Protein AF-I4EFZ2-F1 (afdb_monomer_lite)

Organism: NCBI:txid1129897

Sequence (228 aa):
MGDWYKDKKRQVYVATYEDQKKMQKEVEAATKHGWEIKDTTTTGGHVHLGRSLALGGVNWLVGKGRSKDKVTITFLRATDQGEAEQAGTQVLSSALGGRIQTILVDGEEDVYVVGESFYQDELKSLVQKALKDNSNCDPHRVETVAILAPEPRNKHDPNAVQVKIDGKRIGYLSREDAEHYQPSLVRLAKKLRTIACNGIIVGGREEGHSYGVVLFLPSVIDEADITG

Structure (mmCIF, N/CA/C/O backbone):
data_AF-I4EFZ2-F1
#
_entry.id   AF-I4EFZ2-F1
#
loop_
_atom_site.group_PDB
_atom_site.id
_atom_site.type_symbol
_atom_site.label_atom_id
_atom_site.label_alt_id
_atom_site.label_comp_id
_atom_site.label_asym_id
_atom_site.label_entity_id
_atom_site.label_seq_id
_atom_site.pdbx_PDB_ins_code
_atom_site.Cartn_x
_atom_site.Cartn_y
_atom_site.Cartn_z
_atom_site.occupancy
_atom_site.B_iso_or_equiv
_atom_site.auth_seq_id
_atom_site.auth_comp_id
_atom_site.auth_asym_id
_atom_site.auth_atom_id
_atom_site.pdbx_PDB_model_num
ATOM 1 N N . MET A 1 1 ? -1.307 6.950 -23.777 1.00 48.47 1 MET A N 1
ATOM 2 C CA . MET A 1 1 ? -1.851 7.779 -22.683 1.00 48.47 1 MET A CA 1
ATOM 3 C C . MET A 1 1 ? -3.218 7.224 -22.331 1.00 48.47 1 MET A C 1
ATOM 5 O O . MET A 1 1 ? -4.142 7.398 -23.115 1.00 48.47 1 MET A O 1
ATOM 9 N N . GLY A 1 2 ? -3.289 6.397 -21.289 1.00 60.00 2 GLY A N 1
ATOM 10 C CA . GLY A 1 2 ? -4.451 5.557 -21.002 1.00 60.00 2 GLY A CA 1
ATOM 11 C C . GLY A 1 2 ? -5.629 6.327 -20.410 1.00 60.00 2 GLY A C 1
ATOM 12 O O . GLY A 1 2 ? -5.449 7.272 -19.649 1.00 60.00 2 GLY A O 1
ATOM 13 N N . ASP A 1 3 ? -6.840 5.874 -20.724 1.00 76.62 3 ASP A N 1
ATOM 14 C CA . ASP A 1 3 ? -8.107 6.324 -20.135 1.00 76.62 3 ASP A CA 1
ATOM 15 C C . ASP A 1 3 ? -8.269 5.823 -18.683 1.00 76.62 3 ASP A C 1
ATOM 17 O O . ASP A 1 3 ? -9.281 5.229 -18.309 1.00 76.62 3 ASP A O 1
ATOM 21 N N . TRP A 1 4 ? -7.241 5.998 -17.853 1.00 77.19 4 TRP A N 1
ATOM 22 C CA . TRP A 1 4 ? -7.178 5.435 -16.504 1.00 77.19 4 TRP A CA 1
ATOM 23 C C . TRP A 1 4 ? -8.334 5.913 -15.617 1.00 77.19 4 TRP A C 1
ATOM 25 O O . TRP A 1 4 ? -8.857 5.146 -14.812 1.00 77.19 4 TRP A O 1
ATOM 35 N N . TYR A 1 5 ? -8.784 7.151 -15.823 1.00 77.12 5 TYR A N 1
ATOM 36 C CA . TYR A 1 5 ? -9.895 7.771 -15.105 1.00 77.12 5 TYR A CA 1
ATOM 37 C C . TYR A 1 5 ? -11.262 7.162 -15.471 1.00 77.12 5 TYR A C 1
ATOM 39 O O . TYR A 1 5 ? -12.251 7.426 -14.788 1.00 77.12 5 TYR A O 1
ATOM 47 N N . LYS A 1 6 ? -11.337 6.309 -16.508 1.00 79.06 6 LYS A N 1
ATOM 48 C CA . LYS A 1 6 ? -12.538 5.532 -16.866 1.00 79.06 6 LYS A CA 1
ATOM 49 C C . LYS A 1 6 ? -12.609 4.173 -16.161 1.00 79.06 6 LYS A C 1
ATOM 51 O O . LYS A 1 6 ? -13.658 3.526 -16.213 1.00 79.06 6 LYS A O 1
ATOM 56 N N . ASP A 1 7 ? -11.530 3.715 -15.517 1.00 75.50 7 ASP A N 1
ATOM 57 C CA . ASP A 1 7 ? -11.513 2.419 -14.836 1.00 75.50 7 ASP A CA 1
ATOM 58 C C . ASP A 1 7 ? -12.419 2.450 -13.600 1.00 75.50 7 ASP A C 1
ATOM 60 O O . ASP A 1 7 ? -12.084 3.002 -12.551 1.00 75.50 7 ASP A O 1
ATOM 64 N N . LYS A 1 8 ? -13.594 1.817 -13.724 1.00 67.44 8 LYS A N 1
ATOM 65 C CA . LYS A 1 8 ? -14.602 1.817 -12.664 1.00 67.44 8 LYS A CA 1
ATOM 66 C C . LYS A 1 8 ? -14.205 0.996 -11.430 1.00 67.44 8 LYS A C 1
ATOM 68 O O . LYS A 1 8 ? -14.877 1.121 -10.406 1.00 67.44 8 LYS A O 1
ATOM 73 N N . LYS A 1 9 ? -13.182 0.145 -11.510 1.00 65.19 9 LYS A N 1
ATOM 74 C CA . LYS A 1 9 ? -12.706 -0.669 -10.380 1.00 65.19 9 LYS A CA 1
ATOM 75 C C . LYS A 1 9 ? -11.577 0.018 -9.621 1.00 65.19 9 LYS A C 1
ATOM 77 O O . LYS A 1 9 ? -11.358 -0.291 -8.452 1.00 65.19 9 LYS A O 1
ATOM 82 N N . ARG A 1 10 ? -10.900 0.968 -10.263 1.00 65.50 10 ARG A N 1
ATOM 83 C CA . ARG A 1 10 ? -9.813 1.734 -9.671 1.00 65.50 10 ARG A CA 1
ATOM 84 C C . ARG A 1 10 ? -10.361 2.799 -8.718 1.00 65.50 10 ARG A C 1
ATOM 86 O O . ARG A 1 10 ? -11.323 3.498 -9.028 1.00 65.50 10 ARG A O 1
ATOM 93 N N . GLN A 1 11 ? -9.752 2.876 -7.539 1.00 69.50 11 GLN A N 1
ATOM 94 C CA . GLN A 1 11 ? -10.111 3.824 -6.474 1.00 69.50 11 GLN A CA 1
ATOM 95 C C . GLN A 1 11 ? -9.013 4.863 -6.232 1.00 69.50 11 GLN A C 1
ATOM 97 O O . GLN A 1 11 ? -9.298 5.953 -5.748 1.00 69.50 11 GLN A O 1
ATOM 102 N N . VAL A 1 12 ? -7.771 4.520 -6.589 1.00 71.69 12 VAL A N 1
ATOM 103 C CA . VAL A 1 12 ? -6.597 5.380 -6.460 1.00 71.69 12 VAL A CA 1
ATOM 104 C C . VAL A 1 12 ? -5.782 5.308 -7.742 1.00 71.69 12 VAL A C 1
ATOM 106 O O . VAL A 1 12 ? -5.636 4.229 -8.323 1.00 71.69 12 VAL A O 1
ATOM 109 N N . TYR A 1 13 ? -5.250 6.438 -8.182 1.00 74.88 13 TYR A N 1
ATOM 110 C CA . TYR A 1 13 ? -4.308 6.507 -9.283 1.00 74.88 13 TYR A CA 1
ATOM 111 C C . TYR A 1 13 ? -3.212 7.512 -8.969 1.00 74.88 13 TYR A C 1
ATOM 113 O O . TYR A 1 13 ? -3.503 8.610 -8.513 1.00 74.88 13 TYR A O 1
ATOM 121 N N . VAL A 1 14 ? -1.967 7.141 -9.240 1.00 72.81 14 VAL A N 1
ATOM 122 C CA . VAL A 1 14 ? -0.830 8.052 -9.148 1.00 72.81 14 VAL A CA 1
ATOM 123 C C . VAL A 1 14 ? -0.284 8.262 -10.540 1.00 72.81 14 VAL A C 1
ATOM 125 O O . VAL A 1 14 ? -0.054 7.291 -11.265 1.00 72.81 14 VAL A O 1
ATOM 128 N N . ALA A 1 15 ? -0.076 9.519 -10.906 1.00 73.12 15 ALA A N 1
ATOM 129 C CA . ALA A 1 15 ? 0.622 9.856 -12.130 1.00 73.12 15 ALA A CA 1
ATOM 130 C C . ALA A 1 15 ? 1.669 10.930 -11.902 1.00 73.12 15 ALA A C 1
ATOM 132 O O . ALA A 1 15 ? 1.420 11.947 -11.261 1.00 73.12 15 ALA A O 1
ATOM 133 N N . THR A 1 16 ? 2.825 10.695 -12.509 1.00 72.25 16 THR A N 1
ATOM 134 C CA . THR A 1 16 ? 3.949 11.620 -12.537 1.00 72.25 16 THR A CA 1
ATOM 135 C C . THR A 1 16 ? 3.982 12.338 -13.878 1.00 72.25 16 THR A C 1
ATOM 137 O O . THR A 1 16 ? 3.989 11.712 -14.944 1.00 72.25 16 THR A O 1
ATOM 140 N N . TYR A 1 17 ? 4.035 13.661 -13.831 1.00 73.38 17 TYR A N 1
ATOM 141 C CA . TYR A 1 17 ? 3.978 14.544 -14.981 1.00 73.38 17 TYR A CA 1
ATOM 142 C C . TYR A 1 17 ? 5.247 15.387 -15.081 1.00 73.38 17 TYR A C 1
ATOM 144 O O . TYR A 1 17 ? 5.633 16.067 -14.140 1.00 73.38 17 TYR A O 1
ATOM 152 N N . GLU A 1 18 ? 5.872 15.381 -16.255 1.00 70.25 18 GLU A N 1
ATOM 153 C CA . GLU A 1 18 ? 6.954 16.317 -16.610 1.00 70.25 18 GLU A CA 1
ATOM 154 C C . GLU A 1 18 ? 6.427 17.491 -17.457 1.00 70.25 18 GLU A C 1
ATOM 156 O O . GLU A 1 18 ? 7.044 18.549 -17.535 1.00 70.25 18 GLU A O 1
ATOM 161 N N . ASP A 1 19 ? 5.261 17.311 -18.091 1.00 74.31 19 ASP A N 1
ATOM 162 C CA . ASP A 1 19 ? 4.611 18.299 -18.951 1.00 74.31 19 ASP A CA 1
ATOM 163 C C . ASP A 1 19 ? 3.359 18.864 -18.261 1.00 74.31 19 ASP A C 1
ATOM 165 O O . ASP A 1 19 ? 2.384 18.151 -18.000 1.00 74.31 19 ASP A O 1
ATOM 169 N N . GLN A 1 20 ? 3.378 20.173 -18.001 1.00 65.19 20 GLN A N 1
ATOM 170 C CA . GLN A 1 20 ? 2.306 20.880 -17.299 1.00 65.19 20 GLN A CA 1
ATOM 171 C C . GLN A 1 20 ? 0.984 20.918 -18.087 1.00 65.19 20 GLN A C 1
ATOM 173 O O . GLN A 1 20 ? -0.089 20.843 -17.487 1.00 65.19 20 GLN A O 1
ATOM 178 N N . LYS A 1 21 ? 1.023 21.003 -19.425 1.00 72.19 21 LYS A N 1
ATOM 179 C CA . LYS A 1 21 ? -0.195 21.002 -20.259 1.00 72.19 21 LYS A CA 1
ATOM 180 C C . LYS A 1 21 ? -0.864 19.634 -20.234 1.00 72.19 21 LYS A C 1
ATOM 182 O O . LYS A 1 21 ? -2.088 19.534 -20.171 1.00 72.19 21 LYS A O 1
ATOM 187 N N . LYS A 1 22 ? -0.058 18.575 -20.274 1.00 77.00 22 LYS A N 1
ATOM 188 C CA . LYS A 1 22 ? -0.524 17.193 -20.158 1.00 77.00 22 LYS A CA 1
ATOM 189 C C . LYS A 1 22 ? -1.156 16.933 -18.792 1.00 77.00 22 LYS A C 1
ATOM 191 O O . LYS A 1 22 ? -2.254 16.387 -18.741 1.00 77.00 22 LYS A O 1
ATOM 196 N N . MET A 1 23 ? -0.498 17.381 -17.723 1.00 76.06 23 MET A N 1
ATOM 197 C CA . MET A 1 23 ? -1.021 17.314 -16.359 1.00 76.06 23 MET A CA 1
ATOM 198 C C . MET A 1 23 ? -2.387 17.999 -16.251 1.00 76.06 23 MET A C 1
ATOM 200 O O . MET A 1 23 ? -3.344 17.364 -15.828 1.00 76.06 23 MET A O 1
ATOM 204 N N . GLN A 1 24 ? -2.515 19.253 -16.706 1.00 69.19 24 GLN A N 1
ATOM 205 C CA . GLN A 1 24 ? -3.790 19.985 -16.676 1.00 69.19 24 GLN A CA 1
ATOM 206 C C . GLN A 1 24 ? -4.906 19.238 -17.412 1.00 69.19 24 GLN A C 1
ATOM 208 O O . GLN A 1 24 ? -6.014 19.114 -16.892 1.00 69.19 24 GLN A O 1
ATOM 213 N N . LYS A 1 25 ? -4.605 18.697 -18.598 1.00 79.00 25 LYS A N 1
ATOM 214 C CA . LYS A 1 25 ? -5.574 17.940 -19.396 1.00 79.00 25 LYS A CA 1
ATOM 215 C C . LYS A 1 25 ? -6.047 16.669 -18.687 1.00 79.00 25 LYS A C 1
ATOM 217 O O . LYS A 1 25 ? -7.234 16.355 -18.737 1.00 79.00 25 LYS A O 1
ATOM 222 N N . GLU A 1 26 ? -5.138 15.923 -18.060 1.00 79.00 26 GLU A N 1
ATOM 223 C CA . GLU A 1 26 ? -5.498 14.706 -17.325 1.00 79.00 26 GLU A CA 1
ATOM 224 C C . GLU A 1 26 ? -6.217 15.006 -16.013 1.00 79.00 26 GLU A C 1
ATOM 226 O O . GLU A 1 26 ? -7.193 14.327 -15.712 1.00 79.00 26 GLU A O 1
ATOM 231 N N . VAL A 1 27 ? -5.813 16.051 -15.289 1.00 74.44 27 VAL A N 1
ATOM 232 C 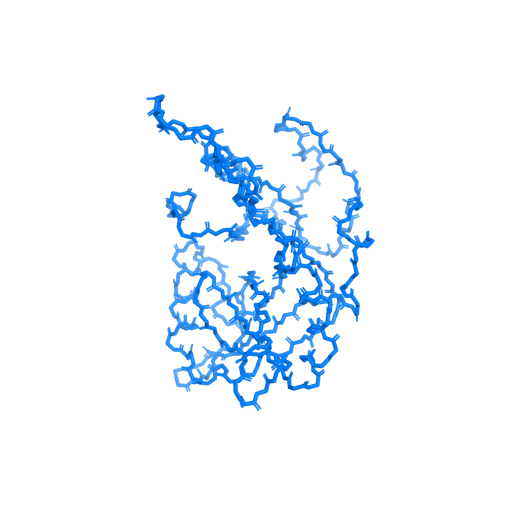CA . VAL A 1 27 ? -6.517 16.531 -14.094 1.00 74.44 27 VAL A CA 1
ATOM 233 C C . VAL A 1 27 ? -7.959 16.895 -14.433 1.00 74.44 27 VAL A C 1
ATOM 235 O O . VAL A 1 27 ? -8.882 16.398 -13.795 1.00 74.44 27 VAL A O 1
ATOM 238 N N . GLU A 1 28 ? -8.174 17.695 -15.479 1.00 76.12 28 GLU A N 1
ATOM 239 C CA . GLU A 1 28 ? -9.518 18.089 -15.906 1.00 76.12 28 GLU A CA 1
ATOM 240 C C . GLU A 1 28 ? -10.362 16.870 -16.317 1.00 76.12 28 GLU A C 1
ATOM 242 O O . GLU A 1 28 ? -11.540 16.766 -15.962 1.00 76.12 28 GLU A O 1
ATOM 247 N N . ALA A 1 29 ? -9.766 15.922 -17.047 1.00 77.69 29 ALA A N 1
ATOM 248 C CA . ALA A 1 29 ? -10.442 14.690 -17.437 1.00 77.69 29 ALA A CA 1
ATOM 249 C C . ALA A 1 29 ? -10.798 13.818 -16.223 1.00 77.69 29 ALA A C 1
ATOM 251 O O . ALA A 1 29 ? -11.916 13.307 -16.158 1.00 77.69 29 ALA A O 1
ATOM 252 N N . ALA A 1 30 ? -9.889 13.679 -15.259 1.00 78.12 30 ALA A N 1
ATOM 253 C CA . ALA A 1 30 ? -10.096 12.916 -14.037 1.00 78.12 30 ALA A CA 1
ATOM 254 C C . ALA A 1 30 ? -11.212 13.532 -13.180 1.00 78.12 30 ALA A C 1
ATOM 256 O O . ALA A 1 30 ? -12.152 12.829 -12.810 1.00 78.12 30 ALA A O 1
ATOM 257 N N . THR A 1 31 ? -11.195 14.849 -12.961 1.00 76.75 31 THR A N 1
ATOM 258 C CA . THR A 1 31 ? -12.251 15.555 -12.218 1.00 76.75 31 THR A CA 1
ATOM 259 C C . THR A 1 31 ? -13.624 15.386 -12.866 1.00 76.75 31 THR A C 1
ATOM 261 O O . THR A 1 31 ? -14.594 15.103 -12.168 1.00 76.75 31 THR A O 1
ATOM 264 N N . LYS A 1 32 ? -13.717 15.427 -14.205 1.00 77.38 32 LYS A N 1
ATOM 265 C CA . LYS A 1 32 ? -14.968 15.123 -14.933 1.00 77.38 32 LYS A CA 1
ATOM 266 C C . LYS A 1 32 ? -15.483 13.693 -14.718 1.00 77.38 32 LYS A C 1
ATOM 268 O O . LYS A 1 32 ? -16.663 13.446 -14.934 1.00 77.38 32 LYS A O 1
ATOM 273 N N . HIS A 1 33 ? -14.623 12.759 -14.316 1.00 73.56 33 HIS A N 1
ATOM 274 C CA . HIS A 1 33 ? -14.971 11.357 -14.059 1.00 73.56 33 HIS A CA 1
ATOM 275 C C . HIS A 1 33 ? -15.094 11.034 -12.560 1.00 73.56 33 HIS A C 1
ATOM 277 O O . HIS A 1 33 ? -15.032 9.861 -12.178 1.00 73.56 33 HIS A O 1
ATOM 283 N N . GLY A 1 34 ? -15.275 12.056 -11.717 1.00 71.88 34 GLY A N 1
ATOM 284 C CA . GLY A 1 34 ? -15.434 11.889 -10.275 1.00 71.88 34 GLY A CA 1
ATOM 285 C C . GLY A 1 34 ? -14.127 11.503 -9.590 1.00 71.88 34 GLY A C 1
ATOM 286 O O . GLY A 1 34 ? -14.130 10.666 -8.699 1.00 71.88 34 GLY A O 1
ATOM 287 N N . TRP A 1 35 ? -12.991 12.043 -10.032 1.00 75.38 35 TRP A N 1
ATOM 288 C CA . TRP A 1 35 ? -11.720 11.910 -9.319 1.00 75.38 35 TRP A CA 1
ATOM 289 C C . TRP A 1 35 ? -11.326 13.232 -8.661 1.00 75.38 35 TRP A C 1
ATOM 291 O O . TRP A 1 35 ? -11.387 14.298 -9.269 1.00 75.38 35 TRP A O 1
ATOM 301 N N . GLU A 1 36 ? -10.872 13.146 -7.422 1.00 74.50 36 GLU A N 1
ATOM 302 C CA . GLU A 1 36 ? -10.349 14.234 -6.610 1.00 74.50 36 GLU A CA 1
ATOM 303 C C . GLU A 1 36 ? -8.829 14.125 -6.504 1.00 74.50 36 GLU A C 1
ATOM 305 O O . GLU A 1 36 ? -8.275 13.033 -6.366 1.00 74.50 36 GLU A O 1
ATOM 310 N N . ILE A 1 37 ? -8.145 15.266 -6.547 1.00 65.25 37 ILE A N 1
ATOM 311 C CA . ILE A 1 37 ? -6.712 15.335 -6.255 1.00 65.25 37 ILE A CA 1
ATOM 312 C C . ILE A 1 37 ? -6.544 15.368 -4.741 1.00 65.25 37 ILE A C 1
ATOM 314 O O . ILE A 1 37 ? -7.125 16.233 -4.085 1.00 65.25 37 ILE A O 1
ATOM 318 N N . LYS A 1 38 ? -5.748 14.447 -4.195 1.00 62.81 38 LYS A N 1
ATOM 319 C CA . LYS A 1 38 ? -5.489 14.383 -2.753 1.00 62.81 38 LYS A CA 1
ATOM 320 C C . LYS A 1 38 ? -4.118 14.894 -2.357 1.00 62.81 38 LYS A C 1
ATOM 322 O O . LYS A 1 38 ? -4.003 15.547 -1.329 1.00 62.81 38 LYS A O 1
ATOM 327 N N . ASP A 1 39 ? -3.112 14.591 -3.164 1.00 52.72 39 ASP A N 1
ATOM 328 C CA . ASP A 1 39 ? -1.740 14.987 -2.883 1.00 52.72 39 ASP A CA 1
ATOM 329 C C . ASP A 1 39 ? -1.008 15.351 -4.173 1.00 52.72 39 ASP A C 1
ATOM 331 O O . ASP A 1 39 ? -1.375 14.913 -5.271 1.00 52.72 39 ASP A O 1
ATOM 335 N N . THR A 1 40 ? -0.003 16.208 -4.044 1.00 54.31 40 THR A N 1
ATOM 336 C CA . THR A 1 40 ? 0.886 16.612 -5.125 1.00 54.31 40 THR A CA 1
ATOM 337 C C . THR A 1 40 ? 2.302 16.779 -4.588 1.00 54.31 40 THR A C 1
ATOM 339 O O . THR A 1 40 ? 2.572 17.684 -3.802 1.00 54.31 40 THR A O 1
ATOM 342 N N . THR A 1 41 ? 3.234 15.974 -5.092 1.00 54.44 41 THR A N 1
ATOM 343 C CA . THR A 1 41 ? 4.658 16.035 -4.743 1.00 54.44 41 THR A CA 1
ATOM 344 C C . THR A 1 41 ? 5.504 16.413 -5.960 1.00 54.44 41 THR A C 1
ATOM 346 O O . THR A 1 41 ? 5.115 16.169 -7.100 1.00 54.44 41 THR A O 1
ATOM 349 N N . THR A 1 42 ? 6.659 17.057 -5.744 1.00 50.50 42 THR A N 1
ATOM 350 C CA . THR A 1 42 ? 7.565 17.464 -6.835 1.00 50.50 42 THR A CA 1
ATOM 351 C C . THR A 1 42 ? 8.920 16.765 -6.704 1.00 50.50 42 THR A C 1
ATOM 353 O O . THR A 1 42 ? 9.611 16.914 -5.697 1.00 50.50 42 THR A O 1
ATOM 356 N N . THR A 1 43 ? 9.340 16.012 -7.718 1.00 47.16 43 THR A N 1
ATOM 357 C CA . THR A 1 43 ? 10.640 15.335 -7.767 1.00 47.16 43 THR A CA 1
ATOM 358 C C . THR A 1 43 ? 11.729 16.326 -8.192 1.00 47.16 43 THR A C 1
ATOM 360 O O . THR A 1 43 ? 12.052 16.453 -9.373 1.00 47.16 43 THR A O 1
ATOM 363 N N . GLY A 1 44 ? 12.283 17.044 -7.213 1.00 39.59 44 GLY A N 1
ATOM 364 C CA . GLY A 1 44 ? 13.428 17.961 -7.375 1.00 39.59 44 GLY A CA 1
ATOM 365 C C . GLY A 1 44 ? 14.117 18.356 -6.060 1.00 39.59 44 GLY A C 1
ATOM 366 O O . GLY A 1 44 ? 14.976 19.235 -6.038 1.00 39.59 44 GLY A O 1
ATOM 367 N N . GLY A 1 45 ? 13.752 17.699 -4.961 1.00 32.31 45 GLY A N 1
ATOM 368 C CA . GLY A 1 45 ? 14.091 18.081 -3.596 1.00 32.31 45 GLY A CA 1
ATOM 369 C C . GLY A 1 45 ? 12.802 18.150 -2.793 1.00 32.31 45 GLY A C 1
ATOM 370 O O . GLY A 1 45 ? 11.851 18.797 -3.222 1.00 32.31 45 GLY A O 1
ATOM 371 N N . HIS A 1 46 ? 12.757 17.437 -1.670 1.00 33.00 46 HIS A N 1
ATOM 372 C CA . HIS A 1 46 ? 11.658 17.507 -0.715 1.00 33.00 46 HIS A CA 1
ATOM 373 C C . HIS A 1 46 ? 11.315 18.974 -0.432 1.00 33.00 46 HIS A C 1
ATOM 375 O O . HIS A 1 46 ? 12.088 19.687 0.207 1.00 33.00 46 HIS A O 1
ATOM 381 N N . VAL A 1 47 ? 10.162 19.433 -0.913 1.00 35.44 47 VAL A N 1
ATOM 382 C CA . VAL A 1 47 ? 9.569 20.692 -0.474 1.00 35.44 47 VAL A CA 1
ATOM 383 C C . VAL A 1 47 ? 8.127 20.403 -0.109 1.00 35.44 47 VAL A C 1
ATOM 385 O O . VAL A 1 47 ? 7.263 20.235 -0.966 1.00 35.44 47 VAL A O 1
ATOM 388 N N . HIS A 1 48 ? 7.897 20.368 1.199 1.00 33.19 48 HIS A N 1
ATOM 389 C CA . HIS A 1 48 ? 6.589 20.531 1.799 1.00 33.19 48 HIS A CA 1
ATOM 390 C C . HIS A 1 48 ? 6.060 21.919 1.429 1.00 33.19 48 HIS A C 1
ATOM 392 O O . HIS A 1 48 ? 6.560 22.931 1.923 1.00 33.19 48 HIS A O 1
ATOM 398 N N . LEU A 1 49 ? 5.025 21.983 0.597 1.00 36.16 49 LEU A N 1
ATOM 399 C CA . LEU A 1 49 ? 4.105 23.114 0.625 1.00 36.16 49 LEU A CA 1
ATOM 400 C C . LEU A 1 49 ? 2.849 22.648 1.341 1.00 36.16 49 LEU A C 1
ATOM 402 O O . LEU A 1 49 ? 1.857 22.245 0.743 1.00 36.16 49 LEU A O 1
ATOM 406 N N . GLY A 1 50 ? 2.942 22.691 2.669 1.00 28.72 50 GLY A N 1
ATOM 407 C CA . GLY A 1 50 ? 1.775 22.620 3.524 1.00 28.72 50 GLY A CA 1
ATOM 408 C C . GLY A 1 50 ? 0.748 23.675 3.116 1.00 28.72 50 GLY A C 1
ATOM 409 O O . GLY A 1 50 ? 1.093 24.789 2.725 1.00 28.72 50 GLY A O 1
ATOM 410 N N . ARG A 1 51 ? -0.523 23.302 3.271 1.00 32.56 51 ARG A N 1
ATOM 411 C CA . ARG A 1 51 ? -1.703 24.170 3.190 1.00 32.56 51 ARG A CA 1
ATOM 412 C C . ARG A 1 51 ? -1.856 24.952 1.880 1.00 32.56 51 ARG A C 1
ATOM 414 O O . ARG A 1 51 ? -1.445 26.099 1.739 1.00 32.56 51 ARG A O 1
ATOM 421 N N . SER A 1 52 ? -2.674 24.401 0.995 1.00 28.81 52 SER A N 1
ATOM 422 C CA . SER A 1 52 ? -3.656 25.192 0.246 1.00 28.81 52 SER A CA 1
ATOM 423 C C . SER A 1 52 ? -4.936 24.370 0.151 1.00 28.81 52 SER A C 1
ATOM 425 O O . SER A 1 52 ? -5.092 23.521 -0.718 1.00 28.81 52 SER A O 1
ATOM 427 N N . LEU A 1 53 ? -5.800 24.581 1.145 1.00 29.89 53 LEU A N 1
ATOM 428 C CA . LEU A 1 53 ? -7.143 24.023 1.242 1.00 29.89 53 LEU A CA 1
ATOM 429 C C . LEU A 1 53 ? -7.992 24.380 0.016 1.00 29.89 53 LEU A C 1
ATOM 431 O O . LEU A 1 53 ? -7.878 25.479 -0.519 1.00 29.89 53 LEU A O 1
ATOM 435 N N . ALA A 1 54 ? -8.873 23.441 -0.331 1.00 33.78 54 ALA A N 1
ATOM 436 C CA . ALA A 1 54 ? -10.230 23.631 -0.836 1.00 33.78 54 ALA A CA 1
ATOM 437 C C . ALA A 1 54 ? -10.542 24.968 -1.531 1.00 33.78 54 ALA A C 1
ATOM 439 O O . ALA A 1 54 ? -10.640 26.000 -0.875 1.00 33.78 54 ALA A O 1
ATOM 440 N N . LEU A 1 55 ? -10.826 24.905 -2.835 1.00 28.55 55 LEU A N 1
ATOM 441 C CA . LEU A 1 55 ? -12.006 25.476 -3.507 1.00 28.55 55 LEU A CA 1
ATOM 442 C C . LEU A 1 55 ? -11.804 25.340 -5.022 1.00 28.55 55 LEU A C 1
ATOM 444 O O . LEU A 1 55 ? -10.711 25.564 -5.533 1.00 28.55 55 LEU A O 1
ATOM 448 N N . GLY A 1 56 ? -12.856 24.930 -5.734 1.00 30.70 56 GLY A N 1
ATOM 449 C CA . GLY A 1 56 ? -12.829 24.661 -7.170 1.00 30.70 56 GLY A CA 1
ATOM 450 C C . GLY A 1 56 ? -12.122 25.750 -7.983 1.00 30.70 56 GLY A C 1
ATOM 451 O O . GLY A 1 56 ? -12.562 26.894 -8.030 1.00 30.70 56 GLY A O 1
ATOM 452 N N . GLY A 1 57 ? -11.028 25.374 -8.642 1.00 32.81 57 GLY A N 1
ATOM 453 C CA . GLY A 1 57 ? -10.285 26.258 -9.531 1.00 32.81 57 GLY A CA 1
ATOM 454 C C . GLY A 1 57 ? -8.882 25.734 -9.815 1.00 32.81 57 GLY A C 1
ATOM 455 O O . GLY A 1 57 ? -8.063 25.588 -8.913 1.00 32.81 57 GLY A O 1
ATOM 456 N N . VAL A 1 58 ? -8.591 25.473 -11.090 1.00 36.88 58 VAL A N 1
ATOM 457 C CA . VAL A 1 58 ? -7.257 25.123 -11.600 1.00 36.88 58 VAL A CA 1
ATOM 458 C C . VAL A 1 58 ? -6.380 26.381 -11.585 1.00 36.88 58 VAL A C 1
ATOM 460 O O . VAL A 1 58 ? -6.128 26.982 -12.625 1.00 36.88 58 VAL A O 1
ATOM 463 N N . ASN A 1 59 ? -5.966 26.842 -10.405 1.00 37.38 59 ASN A N 1
ATOM 464 C CA . ASN A 1 59 ? -5.042 27.971 -10.294 1.00 37.38 59 ASN A CA 1
ATOM 465 C C . ASN A 1 59 ? -4.011 27.764 -9.181 1.00 37.38 59 ASN A C 1
ATOM 467 O O . ASN A 1 59 ? -3.940 28.523 -8.219 1.00 37.38 59 ASN A O 1
ATOM 471 N N . TRP A 1 60 ? -3.194 26.727 -9.330 1.00 45.53 60 TRP A N 1
ATOM 472 C CA . TRP A 1 60 ? -1.984 26.531 -8.540 1.00 45.53 60 TRP A CA 1
ATOM 473 C C . TRP A 1 60 ? -0.842 26.133 -9.487 1.00 45.53 60 TRP A C 1
ATOM 475 O O . TRP A 1 60 ? -1.078 25.442 -10.475 1.00 45.53 60 TRP A O 1
ATOM 485 N N . LEU A 1 61 ? 0.373 26.621 -9.199 1.00 41.91 61 LEU A N 1
ATOM 486 C CA . LEU A 1 61 ? 1.585 26.684 -10.049 1.00 41.91 61 LEU A CA 1
ATOM 487 C C . LEU A 1 61 ? 1.786 27.997 -10.827 1.00 41.91 61 LEU A C 1
ATOM 489 O O . LEU A 1 61 ? 2.109 27.997 -12.013 1.00 41.91 61 LEU A O 1
ATOM 493 N N . VAL A 1 62 ? 1.720 29.135 -10.131 1.00 41.31 62 VAL A N 1
ATOM 494 C CA . VAL A 1 62 ? 2.583 30.280 -10.478 1.00 41.31 62 VAL A CA 1
ATOM 495 C C . VAL A 1 62 ? 3.748 30.301 -9.492 1.00 41.31 62 VAL A C 1
ATOM 497 O O . VAL A 1 62 ? 3.821 31.103 -8.570 1.00 41.31 62 VAL A O 1
ATOM 500 N N . GLY A 1 63 ? 4.660 29.356 -9.683 1.00 37.16 63 GLY A N 1
ATOM 501 C CA . GLY A 1 63 ? 6.019 29.408 -9.165 1.00 37.16 63 GLY A CA 1
ATOM 502 C C . GLY A 1 63 ? 6.942 29.178 -10.351 1.00 37.16 63 GLY A C 1
ATOM 503 O O . GLY A 1 63 ? 6.676 28.297 -11.163 1.00 37.16 63 GLY A O 1
ATOM 504 N N . LYS A 1 64 ? 7.991 29.991 -10.500 1.00 35.38 64 LYS A N 1
ATOM 505 C CA . LYS A 1 64 ? 9.047 29.810 -11.510 1.00 35.38 64 LYS A CA 1
ATOM 506 C C . LYS A 1 64 ? 9.806 28.494 -11.244 1.00 35.38 64 LYS A C 1
ATOM 508 O O . LYS A 1 64 ? 10.926 28.521 -10.748 1.00 35.38 64 LYS A O 1
ATOM 513 N N . GLY A 1 65 ? 9.194 27.350 -11.534 1.00 37.97 65 GLY A N 1
ATOM 514 C CA . GLY A 1 65 ? 9.842 26.041 -11.548 1.00 37.97 65 GLY A CA 1
ATOM 515 C C . GLY A 1 65 ? 10.605 25.868 -12.857 1.00 37.97 65 GLY A C 1
ATOM 516 O O . GLY A 1 65 ? 10.109 26.234 -13.926 1.00 37.97 65 GLY A O 1
ATOM 517 N N . ARG A 1 66 ? 11.843 25.374 -12.789 1.00 41.97 66 ARG A N 1
ATOM 518 C CA . ARG A 1 66 ? 12.634 25.063 -13.989 1.00 41.97 66 ARG A CA 1
ATOM 519 C C . ARG A 1 66 ? 11.944 23.910 -14.727 1.00 41.97 66 ARG A C 1
ATOM 521 O O . ARG A 1 66 ? 11.329 23.060 -14.100 1.00 41.97 66 ARG A O 1
ATOM 528 N N . SER A 1 67 ? 12.053 23.855 -16.055 1.00 43.00 67 SER A N 1
ATOM 529 C CA . SER A 1 67 ? 11.293 22.936 -16.926 1.00 43.00 67 SER A CA 1
ATOM 530 C C . SER A 1 67 ? 11.626 21.431 -16.790 1.00 43.00 67 SER A C 1
ATOM 532 O O . SER A 1 67 ? 11.506 20.699 -17.770 1.00 43.00 67 SER A O 1
ATOM 534 N N . LYS A 1 68 ? 12.136 20.971 -15.641 1.00 50.09 68 LYS A N 1
ATOM 535 C CA . LYS A 1 68 ? 12.597 19.592 -15.404 1.00 50.09 68 LYS A CA 1
ATOM 536 C C . LYS A 1 68 ? 12.061 18.950 -14.122 1.00 50.09 68 LYS A C 1
ATOM 538 O O . LYS A 1 68 ? 12.335 17.773 -13.905 1.00 50.09 68 LYS A O 1
ATOM 543 N N . ASP A 1 69 ? 11.328 19.683 -13.292 1.00 56.81 69 ASP A N 1
ATOM 544 C CA . ASP A 1 69 ? 10.812 19.139 -12.037 1.00 56.81 69 ASP A CA 1
ATOM 545 C C . ASP A 1 69 ? 9.571 18.277 -12.332 1.00 56.81 69 ASP A C 1
ATOM 547 O O . ASP A 1 69 ? 8.631 18.743 -12.982 1.00 56.81 69 ASP A O 1
ATOM 551 N N . LYS A 1 70 ? 9.579 17.001 -11.914 1.00 61.12 70 LYS A N 1
ATOM 552 C CA . LYS A 1 70 ? 8.432 16.099 -12.126 1.00 61.12 70 LYS A CA 1
ATOM 553 C C . LYS A 1 70 ? 7.386 16.342 -11.047 1.00 61.12 70 LYS A C 1
ATOM 555 O O . LYS A 1 70 ? 7.751 16.481 -9.891 1.00 61.12 70 LYS A O 1
ATOM 560 N N . VAL A 1 71 ? 6.107 16.355 -11.395 1.00 61.91 71 VAL A N 1
ATOM 561 C CA . VAL A 1 71 ? 4.997 16.508 -10.447 1.00 61.91 71 VAL A CA 1
ATOM 562 C C . VAL A 1 71 ? 4.241 15.189 -10.354 1.00 61.91 71 VAL A C 1
ATOM 564 O O . VAL A 1 71 ? 3.647 14.764 -11.342 1.00 61.91 71 VAL A O 1
ATOM 567 N N . THR A 1 72 ? 4.245 14.543 -9.195 1.00 57.91 72 THR A N 1
ATOM 568 C CA . THR A 1 72 ? 3.444 13.346 -8.924 1.00 57.91 72 THR A CA 1
ATOM 569 C C . THR A 1 72 ? 2.132 13.761 -8.267 1.00 57.91 72 THR A C 1
ATOM 571 O O . THR A 1 72 ? 2.132 14.433 -7.242 1.00 57.91 72 THR A O 1
ATOM 574 N N . ILE A 1 73 ? 1.005 13.385 -8.872 1.00 67.25 73 ILE A N 1
ATOM 575 C CA . ILE A 1 73 ? -0.345 13.650 -8.365 1.00 67.25 73 ILE A CA 1
ATOM 576 C C . ILE A 1 73 ? -0.998 12.330 -7.977 1.00 67.25 73 ILE A C 1
ATOM 578 O O . ILE A 1 73 ? -1.067 11.408 -8.798 1.00 67.25 73 ILE A O 1
ATOM 582 N N . THR A 1 74 ? -1.552 12.278 -6.766 1.00 62.88 74 THR A N 1
ATOM 583 C CA . THR A 1 74 ? -2.401 11.168 -6.324 1.00 62.88 74 THR A CA 1
ATOM 584 C C . THR A 1 74 ? -3.871 11.546 -6.457 1.00 62.88 74 THR A C 1
ATOM 586 O O . THR A 1 74 ? -4.378 12.434 -5.768 1.00 62.88 74 THR A O 1
ATOM 589 N N . PHE A 1 75 ? -4.567 10.840 -7.342 1.00 74.38 75 PHE A N 1
ATOM 590 C CA . PHE A 1 75 ? -5.996 10.942 -7.586 1.00 74.38 75 PHE A CA 1
ATOM 591 C C . PHE A 1 75 ? -6.748 9.874 -6.792 1.00 74.38 75 PHE A C 1
ATOM 593 O O . PHE A 1 75 ? -6.445 8.683 -6.890 1.00 74.38 75 PHE A O 1
ATOM 600 N N . LEU A 1 76 ? -7.778 10.281 -6.059 1.00 67.69 76 LEU A N 1
ATOM 601 C CA . LEU A 1 76 ? -8.755 9.389 -5.443 1.00 67.69 76 LEU A CA 1
ATOM 602 C C . LEU A 1 76 ? -10.093 9.513 -6.145 1.00 67.69 76 LEU A C 1
ATOM 604 O O . LEU A 1 76 ? -10.478 10.593 -6.568 1.00 67.69 76 LEU A O 1
ATOM 608 N N . ARG A 1 77 ? -10.843 8.423 -6.245 1.00 70.50 77 ARG A N 1
ATOM 609 C CA . ARG A 1 77 ? -12.180 8.491 -6.823 1.00 70.50 77 ARG A CA 1
ATOM 610 C C . ARG A 1 77 ? -13.194 9.004 -5.798 1.00 70.50 77 ARG A C 1
ATOM 612 O O . ARG A 1 77 ? -13.476 8.321 -4.812 1.00 70.50 77 ARG A O 1
ATOM 619 N N . ALA A 1 78 ? -13.770 10.175 -6.060 1.00 55.50 78 ALA A N 1
ATOM 620 C CA . ALA A 1 78 ? -15.013 10.604 -5.444 1.00 55.50 78 ALA A CA 1
ATOM 621 C C . ALA A 1 78 ? -16.100 9.612 -5.859 1.00 55.50 78 ALA A C 1
ATOM 623 O O . ALA A 1 78 ? -16.381 9.378 -7.035 1.00 55.50 78 ALA A O 1
ATOM 624 N N . THR A 1 79 ? -16.687 8.939 -4.883 1.00 47.69 79 THR A N 1
ATOM 625 C CA . THR A 1 79 ? -17.859 8.116 -5.157 1.00 47.69 79 THR A CA 1
ATOM 626 C C . THR A 1 79 ? -19.047 9.074 -5.257 1.00 47.69 79 THR A C 1
ATOM 628 O O . THR A 1 79 ? -19.324 9.739 -4.275 1.00 47.69 79 THR A O 1
ATOM 631 N N . ASP A 1 80 ? -19.741 9.159 -6.400 1.00 47.84 80 ASP A N 1
ATOM 632 C CA . ASP A 1 80 ? -21.003 9.910 -6.619 1.00 47.84 80 ASP A CA 1
ATOM 633 C C . ASP A 1 80 ? -22.127 8.889 -6.921 1.00 47.84 80 ASP A C 1
ATOM 635 O O . ASP A 1 80 ? -21.929 8.003 -7.745 1.00 47.84 80 ASP A O 1
ATOM 639 N N . GLN A 1 81 ? -23.171 8.674 -6.096 1.00 45.59 81 GLN A N 1
ATOM 640 C CA . GLN A 1 81 ? -24.478 9.376 -6.026 1.00 45.59 81 GLN A CA 1
ATOM 641 C C . GLN A 1 81 ? -24.987 9.862 -7.382 1.00 45.59 81 GLN A C 1
ATOM 643 O O . GLN A 1 81 ? -24.509 10.863 -7.894 1.00 45.59 81 GLN A O 1
ATOM 648 N N . GLY A 1 82 ? -26.026 9.189 -7.885 1.00 30.97 82 GLY A N 1
ATOM 649 C CA . GLY A 1 82 ? -26.906 9.711 -8.926 1.00 30.97 82 GLY A CA 1
ATOM 650 C C . GLY A 1 82 ? -27.427 8.656 -9.901 1.00 30.97 82 GLY A C 1
ATOM 651 O O . GLY A 1 82 ? -26.643 8.073 -10.634 1.00 30.97 82 GLY A O 1
ATOM 652 N N . GLU A 1 83 ? -28.758 8.511 -9.919 1.00 33.47 83 GLU A N 1
ATOM 653 C CA . GLU A 1 83 ? -29.603 8.063 -11.048 1.00 33.47 83 GLU A CA 1
ATOM 654 C C . GLU A 1 83 ? -29.931 6.564 -11.212 1.00 33.47 83 GLU A C 1
ATOM 656 O O . GLU A 1 83 ? -29.421 5.875 -12.089 1.00 33.47 83 GLU A O 1
ATOM 661 N N . ALA A 1 84 ? -30.861 6.096 -10.366 1.00 31.78 84 ALA A N 1
ATOM 662 C CA . ALA A 1 84 ? -32.010 5.207 -10.646 1.00 31.78 84 ALA A CA 1
ATOM 663 C C . ALA A 1 84 ? -32.632 4.844 -9.278 1.00 31.78 84 ALA A C 1
ATOM 665 O O . ALA A 1 84 ? -31.904 4.587 -8.328 1.00 31.78 84 ALA A O 1
ATOM 666 N N . GLU A 1 85 ? -33.926 4.787 -9.010 1.00 33.84 85 GLU A N 1
ATOM 667 C CA . GLU A 1 85 ? -35.152 5.040 -9.750 1.00 33.84 85 GLU A CA 1
ATOM 668 C C . GLU A 1 85 ? -36.234 5.151 -8.663 1.00 33.84 85 GLU A C 1
ATOM 670 O O . GLU A 1 85 ? -36.153 4.524 -7.601 1.00 33.84 85 GLU A O 1
ATOM 675 N N . GLN A 1 86 ? -37.190 6.043 -8.879 1.00 40.28 86 GLN A N 1
ATOM 676 C CA . GLN A 1 86 ? -38.251 6.346 -7.933 1.00 40.28 86 GLN A CA 1
ATOM 677 C C . GLN A 1 86 ? -39.208 5.153 -7.786 1.00 40.28 86 GLN A C 1
ATOM 679 O O . GLN A 1 86 ? -39.540 4.501 -8.767 1.00 40.28 86 GLN A O 1
ATOM 684 N 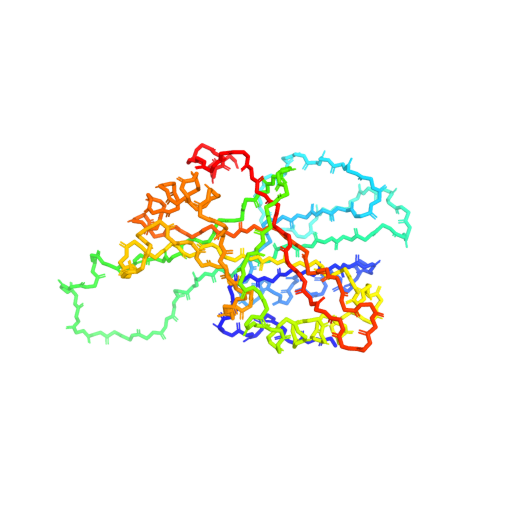N . ALA A 1 87 ? -39.704 4.986 -6.554 1.00 32.44 87 ALA A N 1
ATOM 685 C CA . ALA A 1 87 ? -40.814 4.133 -6.110 1.00 32.44 87 ALA A CA 1
ATOM 686 C C . ALA A 1 87 ? -40.427 2.758 -5.528 1.00 32.44 87 ALA A C 1
ATOM 688 O O . ALA A 1 87 ? -40.173 1.796 -6.240 1.00 32.44 87 ALA A O 1
ATOM 689 N N . GLY A 1 88 ? -40.496 2.648 -4.191 1.00 26.97 88 GLY A N 1
ATOM 690 C CA . GLY A 1 88 ? -40.875 1.376 -3.559 1.00 26.97 88 GLY A CA 1
ATOM 691 C C . GLY A 1 88 ? -40.200 0.963 -2.248 1.00 26.97 88 GLY A C 1
ATOM 692 O O . GLY A 1 88 ? -40.773 0.129 -1.556 1.00 26.97 88 GLY A O 1
ATOM 693 N N . THR A 1 89 ? -39.058 1.529 -1.834 1.00 28.00 89 THR A N 1
ATOM 694 C CA . THR A 1 89 ? -38.310 0.959 -0.682 1.00 28.00 89 THR A CA 1
ATOM 695 C C . THR A 1 89 ? -37.738 2.027 0.251 1.00 28.00 89 THR A C 1
ATOM 697 O O . THR A 1 89 ? -36.536 2.127 0.484 1.00 28.00 89 THR A O 1
ATOM 700 N N . GLN A 1 90 ? -38.623 2.848 0.810 1.00 29.75 90 GLN A N 1
ATOM 701 C CA . GLN A 1 90 ? -38.290 3.963 1.704 1.00 29.75 90 GLN A CA 1
ATOM 702 C C . GLN A 1 90 ? -38.028 3.544 3.170 1.00 29.75 90 GLN A C 1
ATOM 704 O O . GLN A 1 90 ? -37.962 4.403 4.042 1.00 29.75 90 GLN A O 1
ATOM 709 N N . VAL A 1 91 ? -37.867 2.246 3.477 1.00 31.81 91 VAL A N 1
ATOM 710 C CA . VAL A 1 91 ? -37.886 1.768 4.882 1.00 31.81 91 VAL A CA 1
ATOM 711 C C . VAL A 1 91 ? -36.618 1.020 5.339 1.00 31.81 91 VAL A C 1
ATOM 713 O O . VAL A 1 91 ? -36.465 0.777 6.528 1.00 31.81 91 VAL A O 1
ATOM 716 N N . LEU A 1 92 ? -35.652 0.715 4.457 1.00 30.66 92 LEU A N 1
ATOM 717 C CA . LEU A 1 92 ? -34.374 0.077 4.858 1.00 30.66 92 LEU A CA 1
ATOM 718 C C . LEU A 1 92 ? -33.108 0.715 4.255 1.00 30.66 92 LEU A C 1
ATOM 720 O O . LEU A 1 92 ? -31.995 0.391 4.665 1.00 30.66 92 LEU A O 1
ATOM 724 N N . SER A 1 93 ? -33.245 1.656 3.320 1.00 32.97 93 SER A N 1
ATOM 725 C CA . SER A 1 93 ? -32.117 2.335 2.666 1.00 32.97 93 SER A CA 1
ATOM 726 C C . SER A 1 93 ? -31.490 3.464 3.498 1.00 32.97 93 SER A C 1
ATOM 728 O O . SER A 1 93 ? -30.391 3.912 3.177 1.00 32.97 93 SER A O 1
ATOM 730 N N . SER A 1 94 ? -32.122 3.903 4.592 1.00 36.16 94 SER A N 1
ATOM 731 C CA . SER A 1 94 ? -31.615 5.006 5.421 1.00 36.16 94 SER A CA 1
ATOM 732 C C . SER A 1 94 ? -30.491 4.620 6.394 1.00 36.16 94 SER A C 1
ATOM 734 O O . SER A 1 94 ? -29.886 5.512 6.981 1.00 36.16 94 SER A O 1
ATOM 736 N N . ALA A 1 95 ? -30.168 3.330 6.562 1.00 38.47 95 ALA A N 1
ATOM 737 C CA . ALA A 1 95 ? -29.255 2.886 7.625 1.00 38.47 95 ALA A CA 1
ATOM 738 C C . ALA A 1 95 ? -27.855 2.424 7.168 1.00 38.47 95 ALA A C 1
ATOM 740 O O . ALA A 1 95 ? -26.977 2.282 8.013 1.00 38.47 95 ALA A O 1
ATOM 741 N N . LEU A 1 96 ? -27.600 2.191 5.872 1.00 40.19 96 LEU A N 1
ATOM 742 C CA . LEU A 1 96 ? -26.317 1.622 5.401 1.00 40.19 96 LEU A CA 1
ATOM 743 C C . LEU A 1 96 ? -25.818 2.205 4.063 1.00 40.19 96 LEU A C 1
ATOM 745 O O . LEU A 1 96 ? -25.115 1.542 3.306 1.00 40.19 96 LEU A O 1
ATOM 749 N N . GLY A 1 97 ? -26.127 3.471 3.774 1.00 38.62 97 GLY A N 1
ATOM 750 C CA . GLY A 1 97 ? -25.571 4.223 2.635 1.00 38.62 97 GLY A CA 1
ATOM 751 C C . GLY A 1 97 ? -24.124 4.697 2.836 1.00 38.62 97 GLY A C 1
ATOM 752 O O . GLY A 1 97 ? -23.751 5.768 2.363 1.00 38.62 97 GLY A O 1
ATOM 753 N N . GLY A 1 98 ? -23.316 3.965 3.599 1.00 44.94 98 GLY A N 1
ATOM 754 C CA . GLY A 1 98 ? -21.969 4.398 3.939 1.00 44.94 98 GLY A CA 1
ATOM 755 C C . GLY A 1 98 ? -20.984 4.136 2.799 1.00 44.94 98 GLY A C 1
ATOM 756 O O . GLY A 1 98 ? -20.645 2.991 2.507 1.00 44.94 98 GLY A O 1
ATOM 757 N N . ARG A 1 99 ? -20.511 5.202 2.150 1.00 62.12 99 ARG A N 1
ATOM 758 C CA . ARG A 1 99 ? -19.390 5.142 1.201 1.00 62.12 99 ARG A CA 1
ATOM 759 C C . ARG A 1 99 ? -18.107 4.785 1.944 1.00 62.12 99 ARG A C 1
ATOM 761 O O . ARG A 1 99 ? -17.822 5.382 2.978 1.00 62.12 99 ARG A O 1
ATOM 768 N N . ILE A 1 100 ? -17.324 3.850 1.399 1.00 70.38 100 ILE A N 1
ATOM 769 C CA . ILE A 1 100 ? -15.973 3.592 1.904 1.00 70.38 100 ILE A CA 1
ATOM 770 C C . ILE A 1 100 ? -15.099 4.797 1.537 1.00 70.38 100 ILE A C 1
ATOM 772 O O . ILE A 1 100 ? -14.852 5.057 0.361 1.00 70.38 100 ILE A O 1
ATOM 776 N N . GLN A 1 101 ? -14.641 5.537 2.540 1.00 77.12 101 GLN A N 1
ATOM 777 C CA . GLN A 1 101 ? -13.734 6.668 2.392 1.00 77.12 101 GLN A CA 1
ATOM 778 C C . GLN A 1 101 ? -12.288 6.161 2.316 1.00 77.12 101 GLN A C 1
ATOM 780 O O . GLN A 1 101 ? -11.796 5.543 3.257 1.00 77.12 101 GLN A O 1
ATOM 785 N N . THR A 1 102 ? -11.587 6.447 1.216 1.00 78.06 102 THR A N 1
ATOM 786 C CA . THR A 1 102 ? -10.148 6.151 1.100 1.00 7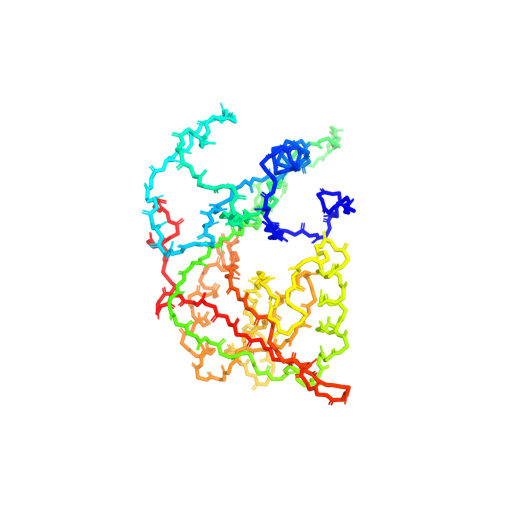8.06 102 THR A CA 1
ATOM 787 C C . THR A 1 102 ? -9.320 7.329 1.602 1.00 78.06 102 THR A C 1
ATOM 789 O O . THR A 1 102 ? -9.494 8.477 1.184 1.00 78.06 102 THR A O 1
ATOM 792 N N . ILE A 1 103 ? -8.405 7.053 2.520 1.00 81.31 103 ILE A N 1
ATOM 793 C CA . ILE A 1 103 ? -7.511 8.034 3.118 1.00 81.31 103 ILE A CA 1
ATOM 794 C C . ILE A 1 103 ? -6.099 7.696 2.689 1.00 81.31 103 ILE A C 1
ATOM 796 O O . ILE A 1 103 ? -5.582 6.649 3.055 1.00 81.31 103 ILE A O 1
ATOM 800 N N . LEU A 1 104 ? -5.515 8.589 1.897 1.00 82.50 104 LEU A N 1
ATOM 801 C CA . LEU A 1 104 ? -4.094 8.553 1.617 1.00 82.50 104 LEU A CA 1
ATOM 802 C C . LEU A 1 104 ? -3.358 9.072 2.852 1.00 82.50 104 LEU A C 1
ATOM 804 O O . LEU A 1 104 ? -3.670 10.171 3.309 1.00 82.50 104 LEU A O 1
ATOM 808 N N . VAL A 1 105 ? -2.439 8.269 3.372 1.00 81.56 105 VAL A N 1
ATOM 809 C CA . VAL A 1 105 ? -1.465 8.660 4.388 1.00 81.56 105 VAL A CA 1
ATOM 810 C C . VAL A 1 105 ? -0.088 8.685 3.747 1.00 81.56 105 VAL A C 1
ATOM 812 O O . VAL A 1 105 ? 0.190 7.902 2.834 1.00 81.56 105 VAL A O 1
ATOM 815 N N . ASP A 1 106 ? 0.749 9.583 4.238 1.00 76.75 106 ASP A N 1
ATOM 816 C CA . ASP A 1 106 ? 2.155 9.671 3.874 1.00 76.75 106 ASP A CA 1
ATOM 817 C C . ASP A 1 106 ? 2.994 9.452 5.134 1.00 76.75 106 ASP A C 1
ATOM 819 O O . ASP A 1 106 ? 2.517 9.683 6.250 1.00 76.75 106 ASP A O 1
ATOM 823 N N . GLY A 1 107 ? 4.221 8.974 4.976 1.00 78.88 107 GLY A N 1
ATOM 824 C CA . GLY A 1 107 ? 5.116 8.797 6.108 1.00 78.88 107 GLY A CA 1
ATOM 825 C C . GLY A 1 107 ? 6.527 8.412 5.708 1.00 78.88 107 GLY A C 1
ATOM 826 O O . GLY A 1 107 ? 6.812 8.178 4.540 1.00 78.88 107 GLY A O 1
ATOM 827 N N . GLU A 1 108 ? 7.414 8.401 6.697 1.00 82.00 108 GLU A N 1
ATOM 828 C CA . GLU A 1 108 ? 8.860 8.259 6.495 1.00 82.00 108 GLU A CA 1
ATOM 829 C C . GLU A 1 108 ? 9.376 6.845 6.812 1.00 82.00 108 GLU A C 1
ATOM 831 O O . GLU A 1 108 ? 10.554 6.572 6.596 1.00 82.00 108 GLU A O 1
ATOM 836 N N . GLU A 1 109 ? 8.520 5.945 7.312 1.00 84.94 109 GLU A N 1
ATOM 837 C CA . GLU A 1 109 ? 8.908 4.566 7.624 1.00 84.94 109 GLU A CA 1
ATOM 838 C C . GLU A 1 109 ? 8.830 3.682 6.376 1.00 84.94 109 GLU A C 1
ATOM 840 O O . GLU A 1 109 ? 7.770 3.551 5.750 1.00 84.94 109 GLU A O 1
ATOM 845 N N . ASP A 1 110 ? 9.952 3.034 6.057 1.00 92.12 110 ASP A N 1
ATOM 846 C CA . ASP A 1 110 ? 10.064 2.052 4.982 1.00 92.12 110 ASP A CA 1
ATOM 847 C C . ASP A 1 110 ? 9.555 0.685 5.460 1.00 92.12 110 ASP A C 1
ATOM 849 O O . ASP A 1 110 ? 10.260 -0.068 6.137 1.00 92.12 110 ASP A O 1
ATOM 853 N N . VAL A 1 111 ? 8.336 0.330 5.060 1.00 93.25 111 VAL A N 1
ATOM 854 C CA . VAL A 1 111 ? 7.700 -0.941 5.425 1.00 93.25 111 VAL A CA 1
ATOM 855 C C . VAL A 1 111 ? 7.728 -1.909 4.247 1.00 93.25 111 VAL A C 1
ATOM 857 O O . VAL A 1 111 ? 7.127 -1.671 3.195 1.00 93.25 111 VAL A O 1
ATOM 860 N N . TYR A 1 112 ? 8.418 -3.034 4.421 1.00 94.50 112 TYR A N 1
ATOM 861 C CA . TYR A 1 112 ? 8.579 -4.042 3.375 1.00 94.50 112 TYR A CA 1
ATOM 862 C C . TYR A 1 112 ? 7.364 -4.966 3.298 1.00 94.50 112 TYR A C 1
ATOM 864 O O . TYR A 1 112 ? 6.927 -5.557 4.287 1.00 94.50 112 TYR A O 1
ATOM 872 N N . VAL A 1 113 ? 6.838 -5.142 2.088 1.00 96.88 113 VAL A N 1
ATOM 873 C CA . VAL A 1 113 ? 5.803 -6.142 1.829 1.00 96.88 113 VAL A CA 1
ATOM 874 C C . VAL A 1 113 ? 6.442 -7.524 1.777 1.00 96.88 113 VAL A C 1
ATOM 876 O O . VAL A 1 113 ? 7.449 -7.713 1.101 1.00 96.88 113 VAL A O 1
ATOM 879 N N . VAL A 1 114 ? 5.809 -8.492 2.440 1.00 93.69 114 VAL A N 1
ATOM 880 C CA . VAL A 1 114 ? 6.207 -9.902 2.430 1.00 93.69 114 VAL A CA 1
ATOM 881 C C . VAL A 1 114 ? 5.223 -10.769 1.643 1.00 93.69 114 VAL A C 1
ATOM 883 O O . VAL A 1 114 ? 4.039 -10.449 1.480 1.00 93.69 114 VAL A O 1
ATOM 886 N N . GLY A 1 115 ? 5.706 -11.925 1.186 1.00 93.25 115 GLY A N 1
ATOM 887 C CA . GLY A 1 115 ? 4.910 -12.878 0.405 1.00 93.25 115 GLY A CA 1
ATOM 888 C C . GLY A 1 115 ? 4.660 -12.417 -1.033 1.00 93.25 115 GLY A C 1
ATOM 889 O O . GLY A 1 115 ? 3.868 -13.024 -1.749 1.00 93.25 115 GLY A O 1
ATOM 890 N N . GLU A 1 116 ? 5.351 -11.371 -1.465 1.00 92.38 116 GLU A N 1
ATOM 891 C CA . GLU A 1 116 ? 5.361 -10.810 -2.810 1.00 92.38 116 GLU A CA 1
ATOM 892 C C . GLU A 1 116 ? 5.925 -11.783 -3.853 1.00 92.38 116 GLU A C 1
ATOM 894 O O . GLU A 1 116 ? 5.589 -11.708 -5.036 1.00 92.38 116 GLU A O 1
ATOM 899 N N . SER A 1 117 ? 6.721 -12.767 -3.424 1.00 90.44 117 SER A N 1
ATOM 900 C CA . SER A 1 117 ? 7.194 -13.871 -4.268 1.00 90.44 117 SER A CA 1
ATOM 901 C C . SER A 1 117 ? 6.052 -14.691 -4.887 1.00 90.44 117 SER A C 1
ATOM 903 O O . SER A 1 117 ? 6.212 -15.222 -5.984 1.00 90.44 117 SER A O 1
ATOM 905 N N . PHE A 1 118 ? 4.880 -14.743 -4.244 1.00 91.88 118 PHE A N 1
ATOM 906 C CA . PHE A 1 118 ? 3.687 -15.406 -4.783 1.00 91.88 118 PHE A CA 1
ATOM 907 C C . PHE A 1 118 ? 2.919 -14.558 -5.809 1.00 91.88 118 PHE A C 1
ATOM 909 O O . PHE A 1 118 ? 2.000 -15.076 -6.436 1.00 91.88 118 PHE A O 1
ATOM 916 N N . TYR A 1 119 ? 3.282 -13.281 -5.980 1.00 94.69 119 TYR A N 1
ATOM 917 C CA . TYR A 1 119 ? 2.555 -12.302 -6.801 1.00 94.69 119 TYR A CA 1
ATOM 918 C C . TYR A 1 119 ? 3.456 -11.627 -7.850 1.00 94.69 119 TYR A C 1
ATOM 920 O O . TYR A 1 119 ? 3.243 -10.480 -8.252 1.00 94.69 119 TYR A O 1
ATOM 928 N N . GLN A 1 120 ? 4.509 -12.323 -8.286 1.00 94.06 120 GLN A N 1
ATOM 929 C CA . GLN A 1 120 ? 5.492 -11.780 -9.229 1.00 94.06 120 GLN A CA 1
ATOM 930 C C . GLN A 1 120 ? 4.887 -11.440 -10.592 1.00 94.06 120 GLN A C 1
ATOM 932 O O . GLN A 1 120 ? 5.308 -10.470 -11.222 1.00 94.06 120 GLN A O 1
ATOM 937 N N . ASP A 1 121 ? 3.886 -12.193 -11.044 1.00 92.62 121 ASP A N 1
ATOM 938 C CA . ASP A 1 121 ? 3.214 -11.928 -12.317 1.00 92.62 121 ASP A CA 1
ATOM 939 C C . ASP A 1 121 ? 2.317 -10.685 -12.229 1.00 92.62 121 ASP A C 1
ATOM 941 O O . ASP A 1 121 ? 2.284 -9.862 -13.152 1.00 92.62 121 ASP A O 1
ATOM 945 N N . GLU A 1 122 ? 1.646 -10.473 -11.094 1.00 93.19 122 GLU A N 1
ATOM 946 C CA . GLU A 1 122 ? 0.902 -9.249 -10.812 1.00 93.19 122 GLU A CA 1
ATOM 947 C C . GLU A 1 122 ? 1.825 -8.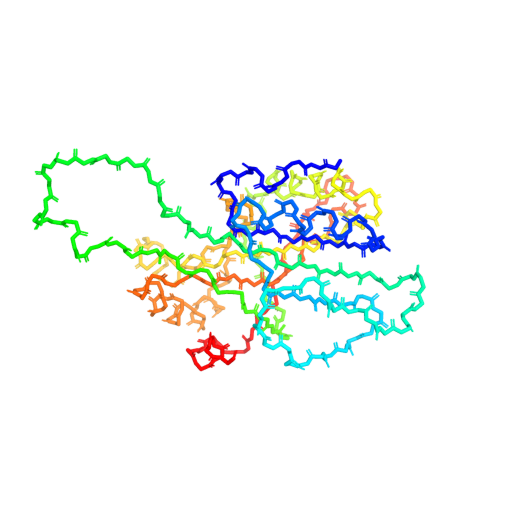032 -10.759 1.00 93.19 122 GLU A C 1
ATOM 949 O O . GLU A 1 122 ? 1.511 -7.019 -11.390 1.00 93.19 122 GLU A O 1
ATOM 954 N N . LEU A 1 123 ? 2.964 -8.134 -10.067 1.00 93.69 123 LEU A N 1
ATOM 955 C CA . LEU A 1 123 ? 3.957 -7.060 -9.965 1.00 93.69 123 LEU A CA 1
ATOM 956 C C . LEU A 1 123 ? 4.561 -6.716 -11.330 1.00 93.69 123 LEU A C 1
ATOM 958 O O . LEU A 1 123 ? 4.557 -5.547 -11.720 1.00 93.69 123 LEU A O 1
ATOM 962 N N . LYS A 1 124 ? 4.967 -7.722 -12.115 1.00 93.00 124 LYS A N 1
ATOM 963 C CA . LYS A 1 124 ? 5.407 -7.545 -13.512 1.00 93.00 124 LYS A CA 1
ATOM 964 C C . LYS A 1 124 ? 4.356 -6.816 -14.342 1.00 93.00 124 LYS A C 1
ATOM 966 O O . LYS A 1 124 ? 4.675 -5.876 -15.068 1.00 93.00 124 LYS A O 1
ATOM 971 N N . SER A 1 125 ? 3.091 -7.221 -14.224 1.00 91.94 125 SER A N 1
ATOM 972 C CA . SER A 1 125 ? 1.979 -6.592 -14.942 1.00 91.94 125 SER A CA 1
ATOM 973 C C . SER A 1 125 ? 1.793 -5.122 -14.551 1.00 91.94 125 SER A C 1
ATOM 975 O O . SER A 1 125 ? 1.507 -4.299 -15.424 1.00 91.94 125 SER A O 1
ATOM 977 N N . LEU A 1 126 ? 1.961 -4.781 -13.270 1.00 90.38 126 LEU A N 1
ATOM 978 C CA . LEU A 1 126 ? 1.882 -3.403 -12.779 1.00 90.38 126 LEU A CA 1
ATOM 979 C C . LEU A 1 126 ? 3.031 -2.547 -13.324 1.00 90.38 126 LEU A C 1
ATOM 981 O O . LEU A 1 126 ? 2.776 -1.468 -13.857 1.00 90.38 126 LEU A O 1
ATOM 985 N N . VAL A 1 127 ? 4.264 -3.056 -13.287 1.00 90.44 127 VAL A N 1
ATOM 986 C CA . VAL A 1 127 ? 5.448 -2.374 -13.839 1.00 90.44 127 VAL A CA 1
ATOM 987 C C . VAL A 1 127 ? 5.297 -2.145 -15.345 1.00 90.44 127 VAL A C 1
ATOM 989 O O . VAL A 1 127 ? 5.451 -1.025 -15.826 1.00 90.44 127 VAL A O 1
ATOM 992 N N . GLN A 1 128 ? 4.895 -3.170 -16.102 1.00 90.31 128 GLN A N 1
ATOM 993 C CA . GLN A 1 128 ? 4.642 -3.044 -17.542 1.00 90.31 128 GLN A CA 1
ATOM 994 C C . GLN A 1 128 ? 3.543 -2.027 -17.863 1.00 90.31 128 GLN A C 1
ATOM 996 O O . GLN A 1 128 ? 3.626 -1.325 -18.871 1.00 90.31 128 GLN A O 1
ATOM 1001 N N . LYS A 1 129 ? 2.498 -1.948 -17.033 1.00 87.81 129 LYS A N 1
ATOM 1002 C CA . LYS A 1 129 ? 1.439 -0.945 -17.178 1.00 87.81 129 LYS A CA 1
ATOM 1003 C C . LYS A 1 129 ? 1.983 0.462 -16.936 1.00 87.81 129 LYS A C 1
ATOM 1005 O O . LYS A 1 129 ? 1.735 1.336 -17.760 1.00 87.81 129 LYS A O 1
ATOM 1010 N N . ALA A 1 130 ? 2.774 0.655 -15.882 1.00 83.44 130 ALA A N 1
ATOM 1011 C CA . ALA A 1 130 ? 3.399 1.939 -15.578 1.00 83.44 130 ALA A CA 1
ATOM 1012 C C . ALA A 1 130 ? 4.315 2.421 -16.716 1.00 83.44 130 ALA A C 1
ATOM 1014 O O . ALA A 1 130 ? 4.223 3.576 -17.119 1.00 83.44 130 ALA A O 1
ATOM 1015 N N . LEU A 1 131 ? 5.114 1.525 -17.306 1.00 83.81 131 LEU A N 1
ATOM 1016 C CA . LEU A 1 131 ? 5.982 1.833 -18.453 1.00 83.81 131 LEU A CA 1
ATOM 1017 C C . LEU A 1 131 ? 5.195 2.210 -19.716 1.00 83.81 131 LEU A C 1
ATOM 1019 O O . LEU A 1 131 ? 5.629 3.051 -20.501 1.00 83.81 131 LEU A O 1
ATOM 1023 N N . LYS A 1 132 ? 4.022 1.599 -19.929 1.00 84.75 132 LYS A N 1
ATOM 1024 C CA . LYS A 1 132 ? 3.124 1.962 -21.040 1.00 84.75 132 LYS A CA 1
ATOM 1025 C C . LYS A 1 132 ? 2.484 3.333 -20.837 1.00 84.75 132 LYS A C 1
ATOM 1027 O O . LYS A 1 132 ? 2.277 4.058 -21.811 1.00 84.75 132 LYS A O 1
ATOM 1032 N N . ASP A 1 133 ? 2.147 3.672 -19.596 1.00 77.00 133 ASP A N 1
ATOM 1033 C CA . ASP A 1 133 ? 1.546 4.960 -19.249 1.00 77.00 133 ASP A CA 1
ATOM 1034 C C . ASP A 1 133 ? 2.592 6.088 -19.258 1.00 77.00 133 ASP A C 1
ATOM 1036 O O . ASP A 1 133 ? 2.296 7.200 -19.707 1.00 77.00 133 ASP A O 1
ATOM 1040 N N . ASN A 1 134 ? 3.829 5.794 -18.852 1.00 75.75 134 ASN A N 1
ATOM 1041 C CA . ASN A 1 134 ? 4.962 6.710 -18.869 1.00 75.75 134 ASN A CA 1
ATOM 1042 C C . ASN A 1 134 ? 6.254 5.988 -19.289 1.00 75.75 134 ASN A C 1
ATOM 1044 O O . ASN A 1 134 ? 6.923 5.363 -18.474 1.00 75.75 134 ASN A O 1
ATOM 1048 N N . SER A 1 135 ? 6.657 6.149 -20.550 1.00 73.38 135 SER A N 1
ATOM 1049 C CA . SER A 1 135 ? 7.858 5.504 -21.098 1.00 73.38 135 SER A CA 1
ATOM 1050 C C . SER A 1 135 ? 9.182 6.023 -20.522 1.00 73.38 135 SER A C 1
ATOM 1052 O O . SER A 1 135 ? 10.228 5.477 -20.852 1.00 73.38 135 SER A O 1
ATOM 1054 N N . ASN A 1 136 ? 9.154 7.086 -19.710 1.00 73.69 136 ASN A N 1
ATOM 1055 C CA . ASN A 1 136 ? 10.333 7.687 -19.081 1.00 73.69 136 ASN A CA 1
ATOM 1056 C C . ASN A 1 136 ? 10.495 7.280 -17.600 1.00 73.69 136 ASN A C 1
ATOM 1058 O O . ASN A 1 136 ? 11.300 7.882 -16.884 1.00 73.69 136 ASN A O 1
ATOM 1062 N N . CYS A 1 137 ? 9.693 6.329 -17.102 1.00 69.69 137 CYS A N 1
ATOM 1063 C CA . CYS A 1 137 ? 9.841 5.805 -15.745 1.00 69.69 137 CYS A CA 1
ATOM 1064 C C . CYS A 1 137 ? 10.955 4.750 -15.666 1.00 69.69 137 CYS A C 1
ATOM 1066 O O . CYS A 1 137 ? 11.228 4.039 -16.632 1.00 69.69 137 CYS A O 1
ATOM 1068 N N . ASP A 1 138 ? 11.609 4.668 -14.506 1.00 80.31 138 ASP A N 1
ATOM 1069 C CA . ASP A 1 138 ? 12.583 3.616 -14.234 1.00 80.31 138 ASP A CA 1
ATOM 1070 C C . ASP A 1 138 ? 11.827 2.287 -14.020 1.00 80.31 138 ASP A C 1
ATOM 1072 O O . ASP A 1 138 ? 11.070 2.172 -13.050 1.00 80.31 138 ASP A O 1
ATOM 1076 N N . PRO A 1 139 ? 12.002 1.271 -14.890 1.00 79.69 139 PRO A N 1
ATOM 1077 C CA . PRO A 1 139 ? 11.321 -0.018 -14.759 1.00 79.69 139 PRO A CA 1
ATOM 1078 C C . PRO A 1 139 ? 11.694 -0.777 -13.478 1.00 79.69 139 PRO A C 1
ATOM 1080 O O . PRO A 1 139 ? 10.996 -1.720 -13.103 1.00 79.69 139 PRO A O 1
ATOM 1083 N N . HIS A 1 140 ? 12.775 -0.381 -12.804 1.00 84.50 140 HIS A N 1
ATOM 1084 C CA . HIS A 1 140 ? 13.265 -1.001 -11.573 1.00 84.50 140 HIS A CA 1
ATOM 1085 C C . HIS A 1 140 ? 12.860 -0.243 -10.311 1.00 84.50 140 HIS A C 1
ATOM 1087 O O . HIS A 1 140 ? 13.203 -0.672 -9.204 1.00 84.50 140 HIS A O 1
ATOM 1093 N N . ARG A 1 141 ? 12.169 0.890 -10.475 1.00 86.31 141 ARG A N 1
ATOM 1094 C CA . ARG A 1 141 ? 11.706 1.754 -9.393 1.00 86.31 141 ARG A CA 1
ATOM 1095 C C . ARG A 1 141 ? 10.419 2.466 -9.810 1.00 86.31 141 ARG A C 1
ATOM 1097 O O . ARG A 1 141 ? 10.436 3.610 -10.262 1.00 86.31 141 ARG A O 1
ATOM 1104 N N . VAL A 1 142 ? 9.295 1.775 -9.644 1.00 85.69 142 VAL A N 1
ATOM 1105 C CA . VAL A 1 142 ? 7.970 2.256 -10.056 1.00 85.69 142 VAL A CA 1
ATOM 1106 C C . VAL A 1 142 ? 7.193 2.761 -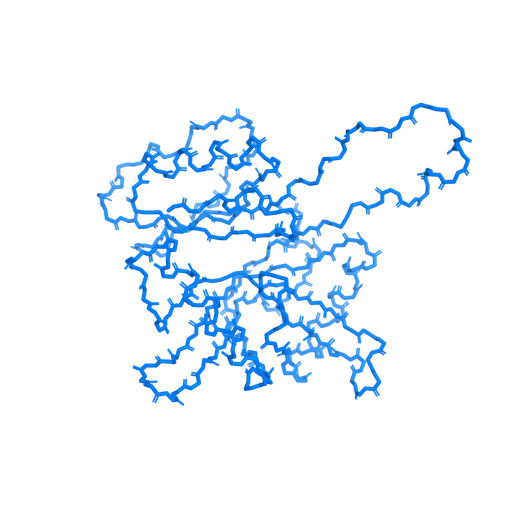8.844 1.00 85.69 142 VAL A C 1
ATOM 1108 O O . VAL A 1 142 ? 6.856 1.981 -7.955 1.00 85.69 142 VAL A O 1
ATOM 1111 N N . GLU A 1 143 ? 6.894 4.060 -8.826 1.00 86.25 143 GLU A N 1
ATOM 1112 C CA . GLU A 1 143 ? 6.009 4.674 -7.829 1.00 86.25 143 GLU A CA 1
ATOM 1113 C C . GLU A 1 143 ? 4.599 4.076 -7.914 1.00 86.25 143 GLU A C 1
ATOM 1115 O O . GLU A 1 143 ? 4.069 3.817 -8.998 1.00 86.25 143 GLU A O 1
ATOM 1120 N N . THR A 1 144 ? 3.989 3.836 -6.757 1.00 85.00 144 THR A N 1
ATOM 1121 C CA . THR A 1 144 ? 2.677 3.205 -6.648 1.00 85.00 144 THR A CA 1
ATOM 1122 C C . THR A 1 144 ? 1.935 3.689 -5.408 1.00 85.00 144 THR A C 1
ATOM 1124 O O . THR A 1 144 ? 2.534 4.206 -4.470 1.00 85.00 144 THR A O 1
ATOM 1127 N N . VAL A 1 145 ? 0.621 3.464 -5.380 1.00 86.56 145 VAL A N 1
ATOM 1128 C CA . VAL A 1 145 ? -0.172 3.542 -4.151 1.00 86.56 145 VAL A CA 1
ATOM 1129 C C . VAL A 1 145 ? -0.739 2.178 -3.817 1.00 86.56 145 VAL A C 1
ATOM 1131 O O . VAL A 1 145 ? -1.341 1.505 -4.662 1.00 86.56 145 VAL A O 1
ATOM 1134 N N . ALA A 1 146 ? -0.540 1.786 -2.566 1.00 91.00 146 ALA A N 1
ATOM 1135 C CA . ALA A 1 146 ? -1.063 0.560 -2.007 1.00 91.00 146 ALA A CA 1
ATOM 1136 C C . ALA A 1 146 ? -2.243 0.846 -1.076 1.00 91.00 146 ALA A C 1
ATOM 1138 O O . ALA A 1 146 ? -2.277 1.863 -0.396 1.00 91.00 146 ALA A O 1
ATOM 1139 N N . ILE A 1 147 ? -3.205 -0.070 -1.028 1.00 92.69 147 ILE A N 1
ATOM 1140 C CA . ILE A 1 147 ? -4.290 -0.103 -0.048 1.00 92.69 147 ILE A CA 1
ATOM 1141 C C . ILE A 1 147 ? -3.960 -1.173 0.990 1.00 92.69 147 ILE A C 1
ATOM 1143 O O . ILE A 1 147 ? -3.678 -2.321 0.627 1.00 92.69 147 ILE A O 1
ATOM 1147 N N . LEU A 1 148 ? -4.065 -0.806 2.266 1.00 94.69 148 LEU A N 1
ATOM 1148 C CA . LEU A 1 148 ? -3.933 -1.716 3.399 1.00 94.69 148 LEU A CA 1
ATOM 1149 C C . LEU A 1 148 ? -5.311 -2.256 3.791 1.00 94.69 148 LEU A C 1
ATOM 1151 O O . LEU A 1 148 ? -6.188 -1.512 4.233 1.00 94.69 148 LEU A O 1
ATOM 1155 N N . ALA A 1 149 ? -5.511 -3.560 3.620 1.00 91.75 149 ALA A N 1
ATOM 1156 C CA . ALA A 1 149 ? -6.769 -4.247 3.884 1.00 91.75 149 ALA A CA 1
ATOM 1157 C C . ALA A 1 149 ? -6.608 -5.234 5.058 1.00 91.75 149 ALA A C 1
ATOM 1159 O O . ALA A 1 149 ? -6.062 -6.322 4.859 1.00 91.75 149 ALA A O 1
ATOM 1160 N N . PRO A 1 150 ? -7.070 -4.894 6.277 1.00 91.81 150 PRO A N 1
ATOM 1161 C CA . PRO A 1 150 ? -6.965 -5.791 7.423 1.00 91.81 150 PRO A CA 1
ATOM 1162 C C . PRO A 1 150 ? -7.893 -7.005 7.269 1.00 91.81 150 PRO A C 1
ATOM 1164 O O . PRO A 1 150 ? -9.045 -6.874 6.846 1.00 91.81 150 PRO A O 1
ATOM 1167 N N . GLU A 1 151 ? -7.421 -8.187 7.664 1.00 91.44 151 GLU A N 1
ATOM 1168 C CA . GLU A 1 151 ? -8.168 -9.447 7.619 1.00 91.44 151 GLU A CA 1
ATOM 1169 C C . GLU A 1 151 ? -8.388 -10.028 9.034 1.00 91.44 151 GLU A C 1
ATOM 1171 O O . GLU A 1 151 ? -7.909 -11.118 9.335 1.00 91.44 151 GLU A O 1
ATOM 1176 N N . PRO A 1 152 ? -9.189 -9.385 9.910 1.00 86.88 152 PRO A N 1
ATOM 1177 C CA . PRO A 1 152 ? -9.379 -9.818 11.305 1.00 86.88 152 PRO A CA 1
ATOM 1178 C C . PRO A 1 152 ? -10.040 -11.197 11.472 1.00 86.88 152 PRO A C 1
ATOM 1180 O O . PRO A 1 152 ? -10.160 -11.711 12.580 1.00 86.88 152 PRO A O 1
ATOM 1183 N N . ARG A 1 153 ? -10.531 -11.786 10.375 1.00 83.62 153 ARG A N 1
ATOM 1184 C CA . ARG A 1 153 ? -11.128 -13.130 10.322 1.00 83.62 153 ARG A CA 1
ATOM 1185 C C . ARG A 1 153 ? -10.228 -14.144 9.610 1.00 83.62 153 ARG A C 1
ATOM 1187 O O . ARG A 1 153 ? -10.694 -15.228 9.260 1.00 83.62 153 ARG A O 1
ATOM 1194 N N . ASN A 1 154 ? -8.977 -13.793 9.328 1.00 84.19 154 ASN A N 1
ATOM 1195 C CA . ASN A 1 154 ? -8.027 -14.708 8.719 1.00 84.19 154 ASN A CA 1
ATOM 1196 C C . ASN A 1 154 ? -7.702 -15.841 9.708 1.00 84.19 154 ASN A C 1
ATOM 1198 O O . ASN A 1 154 ? -7.379 -15.613 10.869 1.00 84.19 154 ASN A O 1
ATOM 1202 N N . LYS A 1 155 ? -7.834 -17.086 9.237 1.00 85.12 155 LYS A N 1
ATOM 1203 C CA . LYS A 1 155 ? -7.695 -18.301 10.056 1.00 85.12 155 LYS A CA 1
ATOM 1204 C C . LYS A 1 155 ? -6.257 -18.600 10.495 1.00 85.12 155 LYS A C 1
ATOM 1206 O O . LYS A 1 155 ? -6.064 -19.431 11.374 1.00 85.12 155 LYS A O 1
ATOM 1211 N N . HIS A 1 156 ? -5.270 -18.006 9.828 1.00 87.56 156 HIS A N 1
ATOM 1212 C CA . HIS A 1 156 ? -3.850 -18.231 10.091 1.00 87.56 156 HIS A CA 1
ATOM 1213 C C . HIS A 1 156 ? -3.263 -17.155 10.995 1.00 87.56 156 HIS A C 1
ATOM 1215 O O . HIS A 1 156 ? -2.442 -17.468 11.852 1.00 87.56 156 HIS A O 1
ATOM 1221 N N . ASP A 1 157 ? -3.676 -15.908 10.781 1.00 89.44 157 ASP A N 1
ATOM 1222 C CA . ASP A 1 157 ? -3.192 -14.755 11.523 1.00 89.44 157 ASP A CA 1
ATOM 1223 C C . ASP A 1 157 ? -4.297 -13.685 11.596 1.00 89.44 157 ASP A C 1
ATOM 1225 O O . ASP A 1 157 ? -4.592 -13.057 10.578 1.00 89.44 157 ASP A O 1
ATOM 1229 N N . PRO A 1 158 ? -4.924 -13.456 12.765 1.00 87.56 158 PRO A N 1
ATOM 1230 C CA . PRO A 1 158 ? -5.966 -12.441 12.917 1.00 87.56 158 PRO A CA 1
ATOM 1231 C C . PRO A 1 158 ? -5.438 -11.006 12.757 1.00 87.56 158 PRO A C 1
ATOM 1233 O O . PRO A 1 158 ? -6.232 -10.088 12.545 1.00 87.56 158 PRO A O 1
ATOM 1236 N N . ASN A 1 159 ? -4.123 -10.794 12.826 1.00 93.00 159 ASN A N 1
ATOM 1237 C CA . ASN A 1 159 ? -3.504 -9.494 12.595 1.00 93.00 159 ASN A CA 1
ATOM 1238 C C . ASN A 1 159 ? -3.159 -9.268 11.121 1.00 93.00 159 ASN A C 1
ATOM 1240 O O . ASN A 1 159 ? -2.793 -8.155 10.772 1.00 93.00 159 ASN A O 1
ATOM 1244 N N . ALA A 1 160 ? -3.337 -10.259 10.239 1.00 95.38 160 ALA A N 1
ATOM 1245 C CA . ALA A 1 160 ? -2.939 -10.156 8.840 1.00 95.38 160 ALA A CA 1
ATOM 1246 C C . ALA A 1 160 ? -3.468 -8.879 8.161 1.00 95.38 160 ALA A C 1
ATOM 1248 O 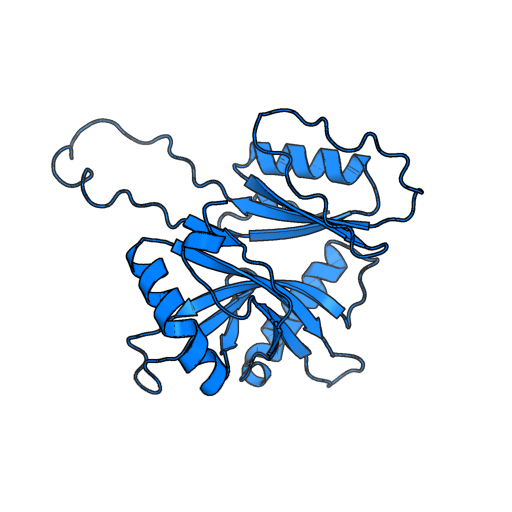O . ALA A 1 160 ? -4.675 -8.614 8.126 1.00 95.38 160 ALA A O 1
ATOM 1249 N N . VAL A 1 161 ? -2.553 -8.121 7.555 1.00 97.62 161 VAL A N 1
ATOM 1250 C CA . VAL A 1 161 ? -2.872 -6.957 6.722 1.00 97.62 161 VAL A CA 1
ATOM 1251 C C . VAL A 1 161 ? -2.447 -7.252 5.299 1.00 97.62 161 VAL A C 1
ATOM 1253 O O . VAL A 1 161 ? -1.268 -7.416 4.996 1.00 97.62 161 VAL A O 1
ATOM 1256 N N . GLN A 1 162 ? -3.429 -7.328 4.413 1.00 95.50 162 GLN A N 1
ATOM 1257 C CA . GLN A 1 162 ? -3.208 -7.531 2.996 1.00 95.50 162 GLN A CA 1
ATOM 1258 C C . GLN A 1 162 ? -2.844 -6.221 2.312 1.00 95.50 162 GLN A C 1
ATOM 1260 O O . GLN A 1 162 ? -3.509 -5.206 2.514 1.00 95.50 162 GLN A O 1
ATOM 1265 N N . VAL A 1 163 ? -1.859 -6.279 1.424 1.00 97.00 163 VAL A N 1
ATOM 1266 C CA . VAL A 1 163 ? -1.446 -5.136 0.615 1.00 97.00 163 VAL A CA 1
ATOM 1267 C C . VAL A 1 163 ? -1.982 -5.310 -0.803 1.00 97.00 163 VAL A C 1
ATOM 1269 O O . VAL A 1 163 ? -1.817 -6.366 -1.432 1.00 97.00 163 VAL A O 1
ATOM 1272 N N . LYS A 1 164 ? -2.665 -4.278 -1.309 1.00 92.31 164 LYS A N 1
ATOM 1273 C CA . LYS A 1 164 ? -3.226 -4.257 -2.665 1.00 92.31 164 LYS A CA 1
ATOM 1274 C C . LYS A 1 164 ? -2.722 -3.079 -3.477 1.00 92.31 164 LYS A C 1
ATOM 1276 O O . LYS A 1 164 ? -2.779 -1.958 -2.999 1.00 92.31 164 LYS A O 1
ATOM 1281 N N . ILE A 1 165 ? -2.376 -3.307 -4.737 1.00 88.50 165 ILE A N 1
ATOM 1282 C CA . ILE A 1 165 ? -2.079 -2.256 -5.716 1.00 88.50 165 ILE A CA 1
ATOM 1283 C C . ILE A 1 165 ? -3.011 -2.442 -6.912 1.00 88.50 165 ILE A C 1
ATOM 1285 O O . ILE A 1 165 ? -3.164 -3.553 -7.415 1.00 88.50 165 ILE A O 1
ATOM 1289 N N . ASP A 1 166 ? -3.662 -1.368 -7.364 1.00 84.94 166 ASP A N 1
ATOM 1290 C CA . ASP A 1 166 ? -4.627 -1.405 -8.481 1.00 84.94 166 ASP A CA 1
ATOM 1291 C C . ASP A 1 166 ? -5.711 -2.494 -8.306 1.00 84.94 166 ASP A C 1
ATOM 1293 O O . ASP A 1 166 ? -6.104 -3.188 -9.243 1.00 84.94 166 ASP A O 1
ATOM 1297 N N . GLY A 1 167 ? -6.140 -2.714 -7.056 1.00 82.25 167 GLY A N 1
ATOM 1298 C CA . GLY A 1 167 ? -7.109 -3.750 -6.682 1.00 82.25 167 GLY A CA 1
ATOM 1299 C C . GLY A 1 167 ? -6.569 -5.187 -6.674 1.00 82.25 167 GLY A C 1
ATOM 1300 O O . GLY A 1 167 ? -7.277 -6.087 -6.215 1.00 82.25 167 GLY A O 1
ATOM 1301 N N . LYS A 1 168 ? -5.331 -5.419 -7.121 1.00 87.56 168 LYS A N 1
ATOM 1302 C CA . LYS A 1 168 ? -4.657 -6.721 -7.070 1.00 87.56 168 LYS A CA 1
ATOM 1303 C C . LYS A 1 168 ? -3.964 -6.899 -5.731 1.00 87.56 168 LYS A C 1
ATOM 1305 O O . LYS A 1 168 ? -3.321 -5.976 -5.243 1.00 87.56 168 LYS A O 1
ATOM 1310 N N . ARG A 1 169 ? -4.071 -8.090 -5.151 1.00 93.31 169 ARG A N 1
ATOM 1311 C CA . ARG A 1 169 ? -3.248 -8.478 -4.003 1.00 93.31 169 ARG A CA 1
ATOM 1312 C C . ARG A 1 169 ? -1.809 -8.645 -4.478 1.00 93.31 169 ARG A C 1
ATOM 1314 O O . ARG A 1 169 ? -1.593 -9.304 -5.487 1.00 93.31 169 ARG A O 1
ATOM 1321 N N . ILE A 1 170 ? -0.870 -8.057 -3.748 1.00 95.75 170 ILE A N 1
ATOM 1322 C CA . ILE A 1 170 ? 0.559 -8.145 -4.077 1.00 95.75 170 ILE A CA 1
ATOM 1323 C C . ILE A 1 170 ? 1.402 -8.711 -2.934 1.00 95.75 170 ILE A C 1
ATOM 1325 O O . ILE A 1 170 ? 2.587 -8.956 -3.115 1.00 95.75 170 ILE A O 1
ATOM 1329 N N . GLY A 1 171 ? 0.795 -8.929 -1.767 1.00 95.56 171 GLY A N 1
ATOM 1330 C CA . GLY A 1 171 ? 1.467 -9.450 -0.585 1.00 95.56 171 GLY A CA 1
ATOM 1331 C C . GLY A 1 171 ? 0.738 -9.058 0.694 1.00 95.56 171 GLY A C 1
ATOM 1332 O O . GLY A 1 171 ? -0.457 -8.730 0.680 1.00 95.56 171 GLY A O 1
ATOM 1333 N N . TYR A 1 172 ? 1.472 -9.110 1.796 1.00 97.50 172 TYR A N 1
ATOM 1334 C CA . TYR A 1 172 ? 1.014 -8.800 3.145 1.00 97.50 172 TYR A CA 1
ATOM 1335 C C . TYR A 1 172 ? 2.059 -7.948 3.867 1.00 97.50 172 TYR A C 1
ATOM 1337 O O . TYR A 1 172 ? 3.222 -7.922 3.470 1.00 97.50 172 TYR A O 1
ATOM 1345 N N . LEU A 1 173 ? 1.653 -7.261 4.932 1.00 97.56 173 LEU A N 1
ATOM 1346 C CA . LEU A 1 173 ? 2.620 -6.755 5.906 1.00 97.56 173 LEU A CA 1
ATOM 1347 C C . LEU A 1 173 ? 3.278 -7.931 6.641 1.00 97.56 173 LEU A C 1
ATOM 1349 O O . LEU A 1 173 ? 2.676 -9.007 6.759 1.00 97.56 173 LEU A O 1
ATOM 1353 N N . SER A 1 174 ? 4.506 -7.731 7.126 1.00 96.06 174 SER A N 1
ATOM 1354 C CA . SER A 1 174 ? 5.145 -8.691 8.029 1.00 96.06 174 SER A CA 1
ATOM 1355 C C . SER A 1 174 ? 4.293 -8.869 9.292 1.00 96.06 174 SER A C 1
ATOM 1357 O O . SER A 1 174 ? 3.441 -8.035 9.587 1.00 96.06 174 SER A O 1
ATOM 1359 N N . ARG A 1 175 ? 4.488 -9.951 10.054 1.00 93.19 175 ARG A N 1
ATOM 1360 C CA . ARG A 1 175 ? 3.709 -10.157 11.292 1.00 93.19 175 ARG A CA 1
ATOM 1361 C C . ARG A 1 175 ? 3.917 -9.030 12.304 1.00 93.19 175 ARG A C 1
ATOM 1363 O O . ARG A 1 175 ? 2.954 -8.607 12.927 1.00 93.19 175 ARG A O 1
ATOM 1370 N N . GLU A 1 176 ? 5.150 -8.547 12.419 1.00 95.25 176 GLU A N 1
ATOM 1371 C CA . GLU A 1 176 ? 5.525 -7.448 13.312 1.00 95.25 176 GLU A CA 1
ATOM 1372 C C . GLU A 1 176 ? 4.847 -6.136 12.891 1.00 95.25 176 GLU A C 1
ATOM 1374 O O . GLU A 1 176 ? 4.132 -5.523 13.683 1.00 95.25 176 GLU A O 1
ATOM 1379 N N . ASP A 1 177 ? 4.952 -5.769 11.611 1.00 97.00 177 ASP A N 1
ATOM 1380 C CA . ASP A 1 177 ? 4.284 -4.573 11.079 1.00 97.00 177 ASP A CA 1
ATOM 1381 C C . ASP A 1 177 ? 2.758 -4.698 11.167 1.00 97.00 177 ASP A C 1
ATOM 1383 O O . ASP A 1 177 ? 2.044 -3.742 11.468 1.00 97.00 177 ASP A O 1
ATOM 1387 N N . ALA A 1 178 ? 2.224 -5.890 10.910 1.00 96.00 178 ALA A N 1
ATOM 1388 C CA . ALA A 1 178 ? 0.800 -6.157 10.992 1.00 96.00 178 ALA A CA 1
ATOM 1389 C C . ALA A 1 178 ? 0.284 -6.002 12.431 1.00 96.00 178 ALA A C 1
ATOM 1391 O O . ALA A 1 178 ? -0.752 -5.371 12.631 1.00 96.00 178 ALA A O 1
ATOM 1392 N N . GLU A 1 179 ? 1.004 -6.502 13.436 1.00 95.62 179 GLU A N 1
ATOM 1393 C CA . GLU A 1 179 ? 0.683 -6.284 14.853 1.00 95.62 179 GLU A CA 1
ATOM 1394 C C . GLU A 1 179 ? 0.666 -4.797 15.222 1.00 95.62 179 GLU A C 1
ATOM 1396 O O . GLU A 1 179 ? -0.222 -4.358 15.959 1.00 95.62 179 GLU A O 1
ATOM 1401 N N . HIS A 1 180 ? 1.588 -4.016 14.657 1.00 94.75 180 HIS A N 1
ATOM 1402 C CA . HIS A 1 180 ? 1.678 -2.575 14.885 1.00 94.75 180 HIS A CA 1
ATOM 1403 C C . HIS A 1 180 ? 0.539 -1.788 14.213 1.00 94.75 180 HIS A C 1
ATOM 1405 O O . HIS A 1 180 ? -0.155 -0.999 14.858 1.00 94.75 180 HIS A O 1
ATOM 1411 N N . TYR A 1 181 ? 0.284 -2.022 12.922 1.00 95.00 181 TYR A N 1
ATOM 1412 C CA . TYR A 1 181 ? -0.649 -1.210 12.129 1.00 95.00 181 TYR A CA 1
ATOM 1413 C C . TYR A 1 181 ? -2.105 -1.701 12.155 1.00 95.00 181 TYR A C 1
ATOM 1415 O O . TYR A 1 181 ? -3.037 -0.890 12.054 1.00 95.00 181 TYR A O 1
ATOM 1423 N N . GLN A 1 182 ? -2.352 -3.011 12.277 1.00 95.38 182 GLN A N 1
ATOM 1424 C CA . GLN A 1 182 ? -3.692 -3.591 12.118 1.00 95.38 182 GLN A CA 1
ATOM 1425 C C . GLN A 1 182 ? -4.747 -3.007 13.069 1.00 95.38 182 GLN A C 1
ATOM 1427 O O . GLN A 1 182 ? -5.847 -2.716 12.579 1.00 95.38 182 GLN A O 1
ATOM 1432 N N . PRO A 1 183 ? -4.472 -2.766 14.369 1.00 94.19 183 PRO A N 1
ATOM 1433 C CA . PRO A 1 183 ? -5.494 -2.263 15.287 1.00 94.19 183 PRO A CA 1
ATOM 1434 C C . PRO A 1 183 ? -6.106 -0.932 14.829 1.00 94.19 183 PRO A C 1
ATOM 1436 O O . PRO A 1 183 ? -7.327 -0.737 14.902 1.00 94.19 183 PRO A O 1
ATOM 1439 N N . SER A 1 184 ? -5.278 -0.028 14.297 1.00 93.44 184 SER A N 1
ATOM 1440 C CA . SER A 1 184 ? -5.730 1.236 13.709 1.00 93.44 184 SER A CA 1
ATOM 1441 C C . SER A 1 184 ? -6.497 1.025 12.409 1.00 93.44 184 SER A C 1
ATOM 1443 O O . SER A 1 184 ? -7.583 1.585 12.239 1.00 93.44 184 SER A O 1
ATOM 1445 N N . LEU A 1 185 ? -6.008 0.153 11.527 1.00 92.50 185 LEU A N 1
ATOM 1446 C CA . LEU A 1 185 ? -6.685 -0.166 10.268 1.00 92.50 185 LEU A CA 1
ATOM 1447 C C . LEU A 1 185 ? -8.075 -0.775 10.495 1.00 92.50 185 LEU A C 1
ATOM 1449 O O . LEU A 1 185 ? -9.030 -0.400 9.819 1.00 92.50 185 LEU A O 1
ATOM 1453 N N . VAL A 1 186 ? -8.232 -1.668 11.475 1.00 91.38 186 VAL A N 1
ATOM 1454 C CA . VAL A 1 186 ? -9.532 -2.258 11.833 1.00 91.38 186 VAL A CA 1
ATOM 1455 C C . VAL A 1 186 ? -10.473 -1.212 12.423 1.00 91.38 186 VAL A C 1
ATOM 1457 O O . VAL A 1 186 ? -11.665 -1.207 12.099 1.00 91.38 186 VAL A O 1
ATOM 1460 N N . ARG A 1 187 ? -9.969 -0.314 13.280 1.00 90.12 187 ARG A N 1
ATOM 1461 C CA . ARG A 1 187 ? -10.759 0.795 13.840 1.00 90.12 187 ARG A CA 1
ATOM 1462 C C . ARG A 1 187 ? -11.305 1.694 12.731 1.00 90.12 187 ARG A C 1
ATOM 1464 O O . ARG A 1 187 ? -12.492 2.018 12.747 1.00 90.12 187 ARG A O 1
ATOM 1471 N N . LEU A 1 188 ? -10.474 2.026 11.748 1.00 87.44 188 LEU A N 1
ATOM 1472 C CA . LEU A 1 188 ? -10.865 2.818 10.584 1.00 87.44 188 LEU A CA 1
ATOM 1473 C C . LEU A 1 188 ? -11.840 2.057 9.678 1.00 87.44 188 LEU A C 1
ATOM 1475 O O . LEU A 1 188 ? -12.877 2.606 9.307 1.00 87.44 188 LEU A O 1
ATOM 1479 N N . ALA A 1 189 ? -11.599 0.772 9.416 1.00 84.25 189 ALA A N 1
ATOM 1480 C CA . ALA A 1 189 ? -12.487 -0.054 8.598 1.00 84.25 189 ALA A CA 1
ATOM 1481 C C . ALA A 1 189 ? -13.916 -0.122 9.168 1.00 84.25 189 ALA A C 1
ATOM 1483 O O . ALA A 1 189 ? -14.887 -0.047 8.414 1.00 84.25 189 ALA A O 1
ATOM 1484 N N . LYS A 1 190 ? -14.072 -0.173 10.501 1.00 85.69 190 LYS A N 1
ATOM 1485 C CA . LYS A 1 190 ? -15.387 -0.102 11.176 1.00 85.69 190 LYS A CA 1
ATOM 1486 C C . LYS A 1 190 ? -16.122 1.220 10.935 1.00 85.69 190 LYS A C 1
ATOM 1488 O O . LYS A 1 190 ? -17.346 1.249 10.998 1.00 85.69 190 LYS A O 1
ATOM 1493 N N . LYS A 1 191 ? -15.389 2.296 10.645 1.00 83.69 191 LYS A N 1
ATOM 1494 C CA . LYS A 1 191 ? -15.913 3.619 10.271 1.00 83.69 191 LYS A CA 1
ATOM 1495 C C . LYS A 1 191 ? -16.028 3.792 8.753 1.00 83.69 191 LYS A C 1
ATOM 1497 O O . LYS A 1 191 ? -16.148 4.919 8.284 1.00 83.69 191 LYS A O 1
ATOM 1502 N N . LEU A 1 192 ? -15.965 2.693 7.992 1.00 80.62 192 LEU A N 1
ATOM 1503 C CA . LEU A 1 192 ? -15.959 2.688 6.527 1.00 80.62 192 LEU A CA 1
ATOM 1504 C C . LEU A 1 192 ? -14.812 3.524 5.951 1.00 80.62 192 LEU A C 1
ATOM 1506 O O . LEU A 1 192 ? -14.963 4.187 4.933 1.00 80.62 192 LEU A O 1
ATOM 1510 N N . ARG A 1 193 ? -13.653 3.496 6.608 1.00 82.88 193 ARG A N 1
ATOM 1511 C CA . ARG A 1 193 ? -12.429 4.158 6.161 1.00 82.88 193 ARG A CA 1
ATOM 1512 C C . ARG A 1 193 ? -11.386 3.115 5.786 1.00 82.88 193 ARG A C 1
ATOM 1514 O O . ARG A 1 193 ? -11.160 2.174 6.540 1.00 82.88 193 ARG A O 1
ATOM 1521 N N . THR A 1 194 ? -10.746 3.288 4.637 1.00 85.12 194 THR A N 1
ATOM 1522 C CA . THR A 1 194 ? -9.623 2.454 4.197 1.00 85.12 194 THR A CA 1
ATOM 1523 C C . THR A 1 194 ? -8.378 3.309 4.056 1.00 85.12 194 THR A C 1
ATOM 1525 O O . THR A 1 194 ? -8.461 4.445 3.590 1.00 85.12 194 THR A O 1
ATOM 1528 N N . ILE A 1 195 ? -7.229 2.764 4.448 1.00 89.44 195 ILE A N 1
ATOM 1529 C CA . ILE A 1 195 ? -5.949 3.451 4.302 1.00 89.44 195 ILE A CA 1
ATOM 1530 C C . ILE A 1 195 ? -5.308 3.069 2.977 1.00 89.44 195 ILE A C 1
ATOM 1532 O O . ILE A 1 195 ? -5.262 1.893 2.605 1.00 89.44 195 ILE A O 1
ATOM 1536 N N . ALA A 1 196 ? -4.827 4.087 2.282 1.00 88.06 196 ALA A N 1
ATOM 1537 C CA . ALA A 1 196 ? -3.915 3.983 1.167 1.00 88.06 196 ALA A CA 1
ATOM 1538 C C . ALA A 1 196 ? -2.607 4.694 1.531 1.00 88.06 196 ALA A C 1
ATOM 1540 O O . ALA A 1 196 ? -2.639 5.676 2.265 1.00 88.06 196 ALA A O 1
ATOM 1541 N N . CYS A 1 197 ? -1.479 4.228 1.017 1.00 85.38 197 CYS A N 1
ATOM 1542 C CA . CYS A 1 197 ? -0.180 4.860 1.216 1.00 85.38 197 CYS A CA 1
ATOM 1543 C C . CYS A 1 197 ? 0.641 4.837 -0.067 1.00 85.38 197 CYS A C 1
ATOM 1545 O O . CYS A 1 197 ? 0.419 4.001 -0.952 1.00 85.38 197 CYS A O 1
ATOM 1547 N N . ASN A 1 198 ? 1.589 5.765 -0.154 1.00 88.44 198 ASN A N 1
ATOM 1548 C CA . ASN A 1 198 ? 2.596 5.751 -1.200 1.00 88.44 198 ASN A CA 1
ATOM 1549 C C . ASN A 1 198 ? 3.538 4.555 -1.007 1.00 88.44 198 ASN A C 1
ATOM 1551 O O . ASN A 1 198 ? 3.723 4.036 0.094 1.00 88.44 198 ASN A O 1
ATOM 1555 N N . GLY A 1 199 ? 4.132 4.101 -2.099 1.00 89.06 199 GLY A N 1
ATOM 1556 C CA . GLY A 1 199 ? 5.121 3.040 -2.080 1.00 89.06 199 GLY A CA 1
ATOM 1557 C C . GLY A 1 199 ? 5.837 2.927 -3.412 1.00 89.06 199 GLY A C 1
ATOM 1558 O O . GLY A 1 199 ? 5.555 3.656 -4.368 1.00 89.06 199 GLY A O 1
ATOM 1559 N N . ILE A 1 200 ? 6.778 1.995 -3.482 1.00 89.31 200 ILE A N 1
ATOM 1560 C CA . ILE A 1 200 ? 7.602 1.766 -4.663 1.00 89.31 200 ILE A CA 1
ATOM 1561 C C . ILE A 1 200 ? 7.738 0.271 -4.908 1.00 89.31 200 ILE A C 1
ATOM 1563 O O . ILE A 1 200 ? 8.103 -0.497 -4.017 1.00 89.31 200 ILE A O 1
ATOM 1567 N N . ILE A 1 201 ? 7.482 -0.129 -6.151 1.00 92.25 201 ILE A N 1
ATOM 1568 C CA . ILE A 1 201 ? 7.863 -1.443 -6.661 1.00 92.25 201 ILE A CA 1
ATOM 1569 C C . ILE A 1 201 ? 9.330 -1.358 -7.084 1.00 92.25 201 ILE A C 1
ATOM 1571 O O . ILE A 1 201 ? 9.689 -0.539 -7.935 1.00 92.25 201 ILE A O 1
ATOM 1575 N N . VAL A 1 202 ? 10.172 -2.197 -6.489 1.00 90.38 202 VAL A N 1
ATOM 1576 C CA . VAL A 1 202 ? 11.623 -2.223 -6.712 1.00 90.38 202 VAL A CA 1
ATOM 1577 C C . VAL A 1 202 ? 12.070 -3.558 -7.303 1.00 90.38 202 VAL A C 1
ATOM 1579 O O . VAL A 1 202 ? 11.401 -4.573 -7.132 1.00 90.38 202 VAL A O 1
ATOM 1582 N N . GLY A 1 203 ? 13.224 -3.581 -7.969 1.00 89.12 203 GLY A N 1
ATOM 1583 C CA . GLY A 1 203 ? 13.854 -4.823 -8.437 1.00 89.12 203 GLY A CA 1
ATOM 1584 C C . GLY A 1 203 ? 13.635 -5.107 -9.923 1.00 89.12 203 GLY A C 1
ATOM 1585 O O . GLY A 1 203 ? 13.570 -4.185 -10.734 1.00 89.12 203 GLY A O 1
ATOM 1586 N N . GLY A 1 204 ? 13.626 -6.388 -10.303 1.00 82.81 204 GLY A N 1
ATOM 1587 C CA . GLY A 1 204 ? 13.498 -6.802 -11.709 1.00 82.81 204 GLY A CA 1
ATOM 1588 C C . GLY A 1 204 ? 14.606 -6.272 -12.630 1.00 82.81 204 GLY A C 1
ATOM 1589 O O . GLY A 1 204 ? 14.332 -5.964 -13.787 1.00 82.81 204 GLY A O 1
ATOM 1590 N N . ARG A 1 205 ? 15.830 -6.092 -12.106 1.00 73.50 205 ARG A N 1
ATOM 1591 C CA . ARG A 1 205 ? 16.981 -5.513 -12.833 1.00 73.50 205 ARG A CA 1
ATOM 1592 C C . ARG A 1 205 ? 17.459 -6.356 -14.008 1.00 73.50 205 ARG A C 1
ATOM 1594 O O . ARG A 1 205 ? 17.945 -5.804 -14.986 1.00 73.50 205 ARG A O 1
ATOM 1601 N N . GLU A 1 206 ? 17.288 -7.669 -13.924 1.00 70.19 206 GLU A N 1
ATOM 1602 C CA . GLU A 1 206 ? 17.612 -8.590 -15.010 1.00 70.19 206 GLU A CA 1
ATOM 1603 C C . GLU A 1 206 ? 16.504 -9.641 -15.145 1.00 70.19 206 GLU A C 1
ATOM 1605 O O . GLU A 1 206 ? 15.652 -9.807 -14.262 1.00 70.19 206 GLU A O 1
ATOM 1610 N N . GLU A 1 207 ? 16.508 -10.356 -16.265 1.00 61.94 207 GLU A N 1
ATOM 1611 C CA . GLU A 1 207 ? 15.547 -11.420 -16.533 1.00 61.94 207 GLU A CA 1
ATOM 1612 C C . GLU A 1 207 ? 15.657 -12.521 -15.461 1.00 61.94 207 GLU A C 1
ATOM 1614 O O . GLU A 1 207 ? 16.727 -13.074 -15.225 1.00 61.94 207 GLU A O 1
ATOM 1619 N N . GLY A 1 208 ? 14.549 -12.805 -14.770 1.00 61.59 208 GLY A N 1
ATOM 1620 C CA . GLY A 1 208 ? 14.497 -13.786 -13.678 1.00 61.59 208 GLY A CA 1
ATOM 1621 C C . GLY A 1 208 ? 14.652 -13.218 -12.262 1.00 61.59 208 GLY A C 1
ATOM 1622 O O . GLY A 1 208 ? 14.436 -13.960 -11.305 1.00 61.59 208 GLY A O 1
ATOM 1623 N N . HIS A 1 209 ? 14.945 -11.923 -12.096 1.00 76.94 209 HIS A N 1
ATOM 1624 C CA . HIS A 1 209 ? 14.957 -11.289 -10.770 1.00 76.94 209 HIS A CA 1
ATOM 1625 C C . HIS A 1 209 ? 13.551 -10.930 -10.292 1.00 76.94 209 HIS A C 1
ATOM 1627 O O . HIS A 1 209 ? 12.695 -10.509 -11.074 1.00 76.94 209 HIS A O 1
ATOM 1633 N N . SER A 1 210 ? 13.335 -11.065 -8.987 1.00 88.56 210 SER A N 1
ATOM 1634 C CA . SER A 1 210 ? 12.054 -10.762 -8.352 1.00 88.56 210 SER A CA 1
ATOM 1635 C C . SER A 1 210 ? 11.837 -9.258 -8.168 1.00 88.56 210 SER A C 1
ATOM 1637 O O . SER A 1 210 ? 12.778 -8.474 -8.008 1.00 88.56 210 SER A O 1
ATOM 1639 N N . TYR A 1 211 ? 10.569 -8.868 -8.165 1.00 92.38 211 TYR A N 1
ATOM 1640 C CA . TYR A 1 211 ? 10.092 -7.569 -7.721 1.00 92.38 211 TYR A CA 1
ATOM 1641 C C . TYR A 1 211 ? 9.770 -7.607 -6.230 1.00 92.38 211 TYR A C 1
ATOM 1643 O O . TYR A 1 211 ? 9.144 -8.555 -5.756 1.00 92.38 211 TYR A O 1
ATOM 1651 N N . GLY A 1 212 ? 10.166 -6.551 -5.527 1.00 93.38 212 GLY A N 1
ATOM 1652 C CA . GLY A 1 212 ? 9.778 -6.245 -4.154 1.00 93.38 212 GLY A CA 1
ATOM 1653 C C . GLY A 1 212 ? 8.853 -5.032 -4.095 1.00 93.38 212 GLY A C 1
ATOM 1654 O O . GLY A 1 212 ? 8.736 -4.283 -5.069 1.00 93.38 212 GLY A O 1
ATOM 1655 N N . VAL A 1 213 ? 8.216 -4.814 -2.945 1.00 94.88 213 VAL A N 1
ATOM 1656 C CA . VAL A 1 213 ? 7.415 -3.610 -2.687 1.00 94.88 213 VAL A CA 1
ATOM 1657 C C . VAL A 1 213 ? 7.795 -3.027 -1.332 1.00 94.88 213 VAL A C 1
ATOM 1659 O O . VAL A 1 213 ? 7.816 -3.743 -0.332 1.00 94.88 213 VAL A O 1
ATOM 1662 N N . VAL A 1 214 ? 8.066 -1.724 -1.316 1.00 92.81 214 VAL A N 1
ATOM 1663 C CA . VAL A 1 214 ? 8.286 -0.926 -0.104 1.00 92.81 214 VAL A CA 1
ATOM 1664 C C . VAL A 1 214 ? 7.153 0.086 0.004 1.00 92.81 214 VAL A C 1
ATOM 1666 O O . VAL A 1 214 ? 6.806 0.727 -0.989 1.00 92.81 214 VAL A O 1
ATOM 1669 N N . LEU A 1 215 ? 6.543 0.191 1.178 1.00 92.19 215 LEU A N 1
ATOM 1670 C CA . LEU A 1 215 ? 5.491 1.150 1.495 1.00 92.19 215 LEU A CA 1
ATOM 1671 C C . LEU A 1 215 ? 6.056 2.248 2.386 1.00 92.19 215 LEU A C 1
ATOM 1673 O O . LEU A 1 215 ? 6.891 1.967 3.237 1.00 92.19 215 LEU A O 1
ATOM 1677 N N . PHE A 1 216 ? 5.549 3.462 2.218 1.00 90.50 216 PHE A N 1
ATOM 1678 C CA . PHE A 1 216 ? 5.906 4.614 3.037 1.00 90.50 216 PHE A CA 1
ATOM 1679 C C . PHE A 1 216 ? 4.758 4.892 3.993 1.00 90.50 216 PHE A C 1
ATOM 1681 O O . PHE A 1 216 ? 3.692 5.372 3.591 1.00 90.50 216 PHE A O 1
ATOM 1688 N N . LEU A 1 217 ? 4.935 4.480 5.244 1.00 88.38 217 LEU A N 1
ATOM 1689 C CA . LEU A 1 217 ? 3.911 4.593 6.274 1.00 88.38 217 LEU A CA 1
ATOM 1690 C C . LEU A 1 217 ? 4.340 5.578 7.357 1.00 88.38 217 LEU A C 1
ATOM 1692 O O . LEU A 1 217 ? 5.529 5.740 7.628 1.00 88.38 217 LEU A O 1
ATOM 1696 N N . PRO A 1 218 ? 3.386 6.271 7.996 1.00 89.50 218 PRO A N 1
ATOM 1697 C CA . PRO A 1 218 ? 3.700 7.007 9.207 1.00 89.50 218 PRO A CA 1
ATOM 1698 C C . PRO A 1 218 ? 4.043 6.015 10.324 1.00 89.50 218 PRO A C 1
ATOM 1700 O O . PRO A 1 218 ? 3.601 4.861 10.313 1.00 89.50 218 PRO A O 1
ATOM 1703 N N . SER A 1 219 ? 4.788 6.470 11.330 1.00 87.31 219 SER A N 1
ATOM 1704 C CA . SER A 1 219 ? 5.098 5.653 12.512 1.00 87.31 219 SER A CA 1
ATOM 1705 C C . SER A 1 219 ? 3.837 5.234 13.274 1.00 87.31 219 SER A C 1
ATOM 1707 O O . SER A 1 219 ? 3.807 4.178 13.904 1.00 87.31 219 SER A O 1
ATOM 1709 N N . VAL A 1 220 ? 2.765 6.027 13.178 1.00 86.62 220 VAL A N 1
ATOM 1710 C CA . VAL A 1 220 ? 1.438 5.723 13.713 1.00 86.62 220 VAL A CA 1
ATOM 1711 C C . VAL A 1 220 ? 0.382 6.140 12.695 1.00 86.62 220 VAL A C 1
ATOM 1713 O O . VAL A 1 220 ? 0.462 7.210 12.106 1.00 86.62 220 VAL A O 1
ATOM 1716 N N . ILE A 1 221 ? -0.637 5.300 12.507 1.00 85.88 221 ILE A N 1
ATOM 1717 C CA . ILE A 1 221 ? -1.857 5.683 11.791 1.00 85.88 221 ILE A CA 1
ATOM 1718 C C . ILE A 1 221 ? -2.903 6.018 12.850 1.00 85.88 221 ILE A C 1
ATOM 1720 O O . ILE A 1 221 ? -3.495 5.101 13.436 1.00 85.88 221 ILE A O 1
ATOM 1724 N N . ASP A 1 222 ? -3.134 7.305 13.106 1.00 75.94 222 ASP A N 1
ATOM 1725 C CA . ASP A 1 222 ? -4.208 7.747 13.994 1.00 75.94 222 ASP A CA 1
ATOM 1726 C C . ASP A 1 222 ? -5.218 8.664 13.296 1.00 75.94 222 ASP A C 1
ATOM 1728 O O . ASP A 1 222 ? -4.997 9.206 12.219 1.00 75.94 222 ASP A O 1
ATOM 1732 N N . GLU A 1 223 ? -6.392 8.804 13.903 1.00 62.28 223 GLU A N 1
ATOM 1733 C CA . GLU A 1 223 ? -7.497 9.593 13.364 1.00 62.28 223 GLU A CA 1
ATOM 1734 C C . GLU A 1 223 ? -7.174 11.086 13.268 1.00 62.28 223 GLU A C 1
ATOM 1736 O O . GLU A 1 223 ? -7.743 11.759 12.410 1.00 62.28 223 GLU A O 1
ATOM 1741 N N . ALA A 1 224 ? -6.262 11.589 14.105 1.00 59.03 224 ALA A N 1
ATOM 1742 C CA . ALA A 1 224 ? -5.831 12.984 14.086 1.00 59.03 224 ALA A CA 1
ATOM 1743 C C . ALA A 1 224 ? -5.101 13.353 12.782 1.00 59.03 224 ALA A C 1
ATOM 1745 O O . ALA A 1 224 ? -5.350 14.429 12.238 1.00 59.03 224 ALA A O 1
ATOM 1746 N N . ASP A 1 225 ? -4.305 12.430 12.233 1.00 50.66 225 ASP A N 1
ATOM 1747 C CA . ASP A 1 225 ? -3.538 12.623 10.990 1.00 50.66 225 ASP A CA 1
ATOM 1748 C C . ASP A 1 225 ? -4.430 12.619 9.736 1.00 50.66 225 ASP A C 1
ATOM 1750 O O . ASP A 1 225 ? -4.002 12.946 8.634 1.00 50.66 225 ASP A O 1
ATOM 1754 N N . ILE A 1 226 ? -5.704 12.249 9.898 1.00 52.84 226 ILE A N 1
ATOM 1755 C CA . ILE A 1 226 ? -6.660 11.997 8.813 1.00 52.84 226 ILE A CA 1
ATOM 1756 C C . ILE A 1 226 ? -7.644 13.171 8.628 1.00 52.84 226 ILE A C 1
ATOM 1758 O O . ILE A 1 226 ? -8.356 13.234 7.622 1.00 52.84 226 ILE A O 1
ATOM 1762 N N . THR A 1 227 ? -7.705 14.103 9.586 1.00 41.44 227 THR A N 1
ATOM 1763 C CA . THR A 1 227 ? -8.680 15.214 9.622 1.00 41.44 227 THR A CA 1
ATOM 1764 C C . THR A 1 227 ? -8.072 16.622 9.551 1.00 41.44 227 THR A C 1
ATOM 1766 O O . THR A 1 227 ? -8.790 17.587 9.811 1.00 41.44 227 THR A O 1
ATOM 1769 N N . GLY A 1 228 ? -6.783 16.752 9.217 1.00 35.97 228 GLY A N 1
ATOM 1770 C CA . GLY A 1 228 ? -6.076 18.038 9.095 1.00 35.97 228 GLY A CA 1
ATOM 1771 C C . GLY A 1 228 ? -6.210 18.717 7.737 1.00 35.97 228 GLY A C 1
ATOM 1772 O O . GLY A 1 228 ? -6.071 18.009 6.718 1.00 35.97 228 GLY A O 1
#

pLDDT: mean 72.01, std 21.39, range [26.97, 97.62]

Foldseek 3Di:
DDPPLPPPLFFKDKDKDLDPVVVVVVVVSNVVSQKDWDDKAKAPDDDDPPDDDDDDDPDDDPDPDDSGIIIMIMIGGHDDDDDDDDDDDPDPVPPPPDAQAEFEDFAADWFWFPPLVVVQVVLLVVLVVQCVVPVPDDSQKAKFKWWWAQQCPDPPANLWTFIDTRNDTRGTTDNVVSVQARVQQVVQVVVSYIYMFMKIWHWPPDPPIGIIIITGHHSYDDPVSRPD

Secondary structure (DSSP, 8-state):
---GGG-TT--EEEEEES-HHHHHHHHHHHHHTTEEEEEEEEETS----------S------S---TT-EEEEEEEE---------SS-TTTTTS-----EEEEE--SEEEEEESGGGGHHHHHHHHHHHHHH-TTS-TTEEEEEEEEEE-TT-SS-TT-EEEEETTEEEEEE-HHHHHHHHHHHHHHHHTTEEEEEEEEEEE--STTPPEEEEEEE-S---GGGG--

InterPro domains:
  IPR014905 HIRAN domain [PF08797] (141-185)

Radius of gyration: 18.87 Å; chains: 1; bounding box: 58×49×38 Å